Protein AF-A0A6G3XE60-F1 (afdb_monomer)

Sequence (186 aa):
MTSEISGTGRAFGRVGIWSGALHASRVDDAGGKAIAEALAELEELGYGTVWIGGSPTPEDAAAVVAATRSITVATGILSIWNHTAEEAAAAISAIDPGARRRFVLGLGVSHGPMVPQYAKPYSAMVSYLDALDAAEPSVGAGHRVLAALGPKMLKLAAGRSLGAHPYLVTTEHTAEARAALGPDAL

Foldseek 3Di:
DDDDAPQPDVQQDDAEAEDCLLACVVDDPVSLVVSLVVLVVCVVVPHQEYENADAHDLVSQLSSLVSHDRHAYEYNAHACQPDALQRNLVSLVPRDPVSSVRAAHEYAHPDPVVHPPDDPRLVSVVVRLVVQCVHVVHCFQARYEYQDQDLSRLLVRLVRHLGHDDDPDDPVSVVVSDVSSDDRHD

Secondary structure (DSSP, 8-state):
----SS-HHHHS-S-EEEETT--GGGS-HHHHHHHHHHHHHHHHTT-SEEEEESS--HHHHHHHHHT-SSSEEEEE-EETTTS-HHHHHHHHHHS-HHHHTTEEEEEE---GGG-TT---HHHHHHHHHHHHHHSSS---GGGEEE---SHHHHHHHHHHSS-B---S--HHHHHHHHHHHTTT--

Radius of gyration: 15.85 Å; Cα contacts (8 Å, |Δi|>4): 303; chains: 1; bounding box: 35×41×36 Å

Organism: NCBI:txid2706086

Solvent-accessible surface area (backbone atoms only — not comparable to full-atom values): 10235 Å² total; per-residue (Å²): 144,84,89,79,87,92,48,68,74,66,54,42,37,95,49,61,49,76,37,68,76,54,45,54,84,78,46,55,73,69,50,39,49,52,45,36,52,52,46,45,50,44,47,75,73,62,41,15,22,43,27,30,26,74,53,41,53,58,65,24,52,49,52,53,49,71,48,49,89,76,51,19,37,29,38,41,34,25,36,64,86,81,45,55,39,63,58,44,30,52,46,56,63,68,40,55,76,78,62,40,75,36,42,32,49,21,34,30,76,76,56,63,96,79,36,96,82,66,61,62,59,69,60,50,50,52,54,39,52,51,45,26,59,69,36,89,68,49,63,50,42,87,32,26,28,26,55,36,84,51,71,71,44,30,49,46,17,42,76,57,24,42,7,48,51,84,71,99,70,54,73,66,54,51,53,54,50,47,63,65,32,44,91,84,31,79

Nearest PDB structures (foldseek):
  1f07-assembly1_A  TM=7.576E-01  e=5.055E-06  Methanothermobacter thermautotrophicus
  1z69-assembly1_C  TM=7.021E-01  e=4.595E-05  Methanosarcina barkeri
  8qpm-assembly2_D  TM=7.373E-01  e=2.087E-04  Methanocaldococcus jannaschii
  2b81-assembly2_C  TM=7.152E-01  e=7.599E-03  Bacillus cereus
  4us5-assembly2_D  TM=6.884E-01  e=5.205E-03  Streptomyces bottropensis

InterPro domains:
  IPR036661 Luciferase-like domain superfamily [G3DSA:3.20.20.30] (21-145)
  IPR036661 Luciferase-like domain superfamily [SSF51679] (32-181)
  IPR050766 Bacterial Luciferase Oxidoreductase [PTHR30137] (13-168)

Structure (mmCIF, N/CA/C/O backbone):
data_AF-A0A6G3XE60-F1
#
_entry.id   AF-A0A6G3XE60-F1
#
loop_
_atom_site.group_PDB
_atom_site.id
_atom_site.type_symbol
_atom_site.label_atom_id
_atom_site.label_alt_id
_atom_site.label_comp_id
_atom_site.label_asym_id
_atom_site.label_entity_id
_atom_site.label_seq_id
_atom_site.pdbx_PDB_ins_code
_atom_site.Cartn_x
_atom_site.Cartn_y
_atom_site.Cartn_z
_atom_site.occupancy
_atom_site.B_iso_or_equiv
_atom_site.auth_seq_id
_atom_site.auth_comp_id
_atom_site.auth_asym_id
_atom_site.auth_atom_id
_atom_site.pdbx_PDB_model_num
ATOM 1 N N . MET A 1 1 ? -14.212 -22.420 12.864 1.00 34.53 1 MET A N 1
ATOM 2 C CA . MET A 1 1 ? -13.340 -21.272 13.188 1.00 34.53 1 MET A CA 1
ATOM 3 C C . MET A 1 1 ? -12.808 -20.728 11.873 1.00 34.53 1 MET A C 1
ATOM 5 O O . MET A 1 1 ? -11.677 -20.987 11.503 1.00 34.53 1 MET A O 1
ATOM 9 N N . THR A 1 2 ? -13.697 -20.077 11.129 1.00 34.03 2 THR A N 1
ATOM 10 C CA . THR A 1 2 ? -13.480 -19.546 9.777 1.00 34.03 2 THR A CA 1
ATOM 11 C C . THR A 1 2 ? -14.517 -18.444 9.602 1.00 34.03 2 THR A C 1
ATOM 13 O O . THR A 1 2 ? -15.664 -18.701 9.252 1.00 34.03 2 THR A O 1
ATOM 16 N N . SER A 1 3 ? -14.149 -17.230 9.994 1.00 35.91 3 SER A N 1
ATOM 17 C CA . SER A 1 3 ? -14.940 -16.023 9.753 1.00 35.91 3 SER A CA 1
ATOM 18 C C . SER A 1 3 ? -14.007 -14.818 9.792 1.00 35.91 3 SER 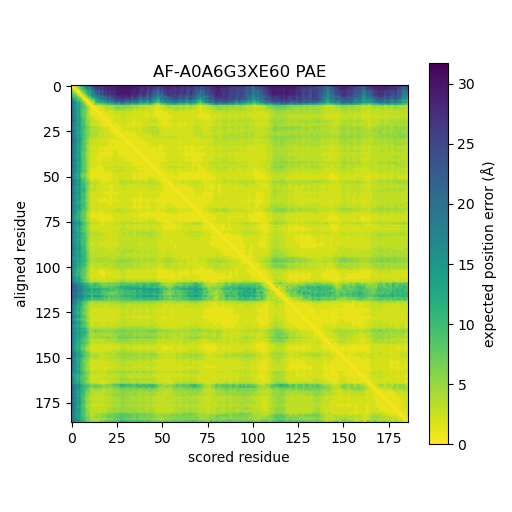A C 1
ATOM 20 O O . SER A 1 3 ? -14.099 -13.969 10.670 1.00 35.91 3 SER A O 1
ATOM 22 N N . GLU A 1 4 ? -13.080 -14.755 8.849 1.00 42.19 4 GLU A N 1
ATOM 23 C CA . GLU A 1 4 ? -12.384 -13.521 8.500 1.00 42.19 4 GLU A CA 1
ATOM 24 C C . GLU A 1 4 ? -12.473 -13.420 6.977 1.00 42.19 4 GLU A C 1
ATOM 26 O O . GLU A 1 4 ? -12.362 -14.433 6.297 1.00 42.19 4 GLU A O 1
ATOM 31 N N . ILE A 1 5 ? -12.690 -12.216 6.444 1.00 42.12 5 ILE A N 1
ATOM 32 C CA . ILE A 1 5 ? -12.870 -11.923 5.008 1.00 42.12 5 ILE A CA 1
ATOM 33 C C . ILE A 1 5 ? -14.313 -12.120 4.481 1.00 42.12 5 ILE A C 1
ATOM 35 O O . ILE A 1 5 ? -14.562 -12.795 3.493 1.00 42.12 5 ILE A O 1
ATOM 39 N N . SER A 1 6 ? -15.294 -11.452 5.097 1.00 31.30 6 SER A N 1
ATOM 40 C CA . SER A 1 6 ? -16.549 -11.077 4.405 1.00 31.30 6 SER A CA 1
ATOM 41 C C . SER A 1 6 ? -16.809 -9.560 4.463 1.00 31.30 6 SER A C 1
ATOM 43 O O . SER A 1 6 ? -17.939 -9.108 4.305 1.00 31.30 6 SER A O 1
ATOM 45 N N . GLY A 1 7 ? -15.777 -8.748 4.728 1.00 38.72 7 GLY A N 1
ATOM 46 C CA . GLY A 1 7 ? -15.950 -7.328 5.069 1.00 38.72 7 GLY A CA 1
ATOM 47 C C . GLY A 1 7 ? -14.904 -6.368 4.508 1.00 38.72 7 GLY A C 1
ATOM 48 O O . GLY A 1 7 ? -14.789 -5.259 5.022 1.00 38.72 7 GLY A O 1
ATOM 49 N N . THR A 1 8 ? -14.142 -6.752 3.483 1.00 49.34 8 THR A N 1
ATOM 50 C CA . THR A 1 8 ? -13.018 -5.948 2.965 1.00 49.34 8 THR A CA 1
ATOM 51 C C . THR A 1 8 ? -13.459 -4.558 2.494 1.00 49.34 8 THR A C 1
ATOM 53 O O . THR A 1 8 ? -12.862 -3.571 2.910 1.00 49.34 8 THR A O 1
ATOM 56 N N . GLY A 1 9 ? -14.585 -4.429 1.782 1.00 49.97 9 GLY A N 1
ATOM 57 C CA . GLY A 1 9 ? -15.140 -3.114 1.409 1.00 49.97 9 GLY A CA 1
ATOM 58 C C . GLY A 1 9 ? -15.573 -2.232 2.594 1.00 49.97 9 GLY A C 1
ATOM 59 O O . GLY A 1 9 ? -15.640 -1.013 2.467 1.00 49.97 9 GLY A O 1
ATOM 60 N N . ARG A 1 10 ? -15.839 -2.820 3.770 1.00 56.38 10 ARG A N 1
ATOM 61 C CA . ARG A 1 10 ? -16.228 -2.082 4.984 1.00 56.38 10 ARG A CA 1
ATOM 62 C C . ARG A 1 10 ? -15.015 -1.583 5.774 1.00 56.38 10 ARG A C 1
ATOM 64 O O . ARG A 1 10 ? -15.137 -0.574 6.457 1.00 56.38 10 ARG A O 1
ATOM 71 N N . ALA A 1 11 ? -13.870 -2.259 5.657 1.00 79.44 11 ALA A N 1
ATOM 72 C CA . ALA A 1 11 ? -12.633 -1.893 6.348 1.00 79.44 11 ALA A CA 1
ATOM 73 C C . ALA A 1 11 ? -11.963 -0.648 5.743 1.00 79.44 11 ALA A C 1
ATOM 75 O O . ALA A 1 11 ? -11.500 0.213 6.484 1.00 79.44 11 ALA A O 1
ATOM 76 N N . PHE A 1 12 ? -11.968 -0.502 4.413 1.00 90.12 12 PHE A N 1
ATOM 77 C CA . PHE A 1 12 ? -11.380 0.673 3.750 1.00 90.12 12 PHE A CA 1
ATOM 78 C C . PHE A 1 12 ? -12.272 1.927 3.804 1.00 90.12 12 PHE A C 1
ATOM 80 O O . PHE A 1 12 ? -11.814 3.044 3.551 1.00 90.12 12 PHE A O 1
ATOM 87 N N . GLY A 1 13 ? -13.555 1.750 4.130 1.00 91.50 13 GLY A N 1
ATOM 88 C CA . GLY A 1 13 ? -14.577 2.788 4.043 1.00 91.50 13 GLY A CA 1
ATOM 89 C C . GLY A 1 13 ? -14.833 3.274 2.612 1.00 91.50 13 GLY A C 1
ATOM 90 O O . GLY A 1 13 ? -14.311 2.746 1.634 1.00 91.50 13 GLY A O 1
ATOM 91 N N . ARG A 1 14 ? -15.704 4.282 2.485 1.00 91.56 14 ARG A N 1
ATOM 92 C CA . ARG A 1 14 ? -16.135 4.814 1.178 1.00 91.56 14 ARG A CA 1
ATOM 93 C C . ARG A 1 14 ? -15.141 5.808 0.580 1.00 91.56 14 ARG A C 1
ATOM 95 O O . ARG A 1 14 ? -15.042 5.910 -0.638 1.00 91.56 14 ARG A O 1
ATOM 102 N N . VAL A 1 15 ? -14.467 6.572 1.436 1.00 93.88 15 VAL A N 1
ATOM 103 C CA . VAL A 1 15 ? -13.513 7.615 1.051 1.00 93.88 15 VAL A CA 1
ATOM 104 C C . VAL A 1 15 ? -12.260 7.446 1.897 1.00 93.88 15 VAL A C 1
ATOM 106 O O . VAL A 1 15 ? -12.349 7.300 3.119 1.00 93.88 15 VAL A O 1
ATOM 109 N N . GLY A 1 16 ? -11.106 7.474 1.237 1.00 94.88 16 GLY A N 1
ATOM 110 C CA . GLY A 1 16 ? -9.800 7.505 1.879 1.00 94.88 16 GLY A CA 1
ATOM 111 C C . GLY A 1 16 ? -8.983 8.705 1.415 1.00 94.88 16 GLY A C 1
ATOM 112 O O . GLY A 1 16 ? -9.250 9.274 0.356 1.00 94.88 16 GLY A O 1
ATOM 113 N N . ILE A 1 17 ? -7.985 9.072 2.212 1.00 97.06 17 ILE A N 1
ATOM 114 C CA . ILE A 1 17 ? -7.071 10.179 1.935 1.00 97.06 17 ILE A CA 1
ATOM 115 C C . ILE A 1 17 ? -5.729 9.620 1.496 1.00 97.06 17 ILE A C 1
ATOM 117 O O . ILE A 1 17 ? -5.124 8.827 2.208 1.00 97.06 17 ILE A O 1
ATOM 121 N N . TRP A 1 18 ? -5.251 10.049 0.334 1.00 96.25 18 TRP A N 1
ATOM 122 C CA . TRP A 1 18 ? -3.890 9.782 -0.118 1.00 96.25 18 TRP A CA 1
ATOM 123 C C . TRP A 1 18 ? -3.044 11.030 0.089 1.00 96.25 18 TRP A C 1
ATOM 125 O O . TRP A 1 18 ? -3.441 12.115 -0.336 1.00 96.25 18 TRP A O 1
ATOM 135 N N . SER A 1 19 ? -1.891 10.897 0.742 1.00 96.31 19 SER A N 1
ATOM 136 C CA . SER A 1 19 ? -1.013 12.042 0.982 1.00 96.31 19 SER A CA 1
ATOM 137 C C . SER A 1 19 ? 0.451 11.641 1.087 1.00 96.31 19 SER A C 1
ATOM 139 O O . SER A 1 19 ? 0.814 10.761 1.866 1.00 96.31 19 SER A O 1
ATOM 141 N N . GLY A 1 20 ? 1.301 12.354 0.344 1.00 95.12 20 GLY A N 1
ATOM 142 C CA . GLY A 1 20 ? 2.758 12.275 0.465 1.00 95.12 20 GLY A CA 1
ATOM 143 C C . GLY A 1 20 ? 3.346 13.092 1.617 1.00 95.12 20 GLY A C 1
ATOM 144 O O . GLY A 1 20 ? 4.563 13.183 1.727 1.00 95.12 20 GLY A O 1
ATOM 145 N N . ALA A 1 21 ? 2.512 13.701 2.465 1.00 95.69 21 ALA A N 1
ATOM 146 C CA . ALA A 1 21 ? 2.959 14.403 3.671 1.00 95.69 21 ALA A CA 1
ATOM 147 C C . ALA A 1 21 ? 3.041 13.487 4.907 1.00 95.69 21 ALA A C 1
ATOM 149 O O . ALA A 1 21 ? 3.560 13.897 5.936 1.00 95.69 21 ALA A O 1
ATOM 150 N N . LEU A 1 22 ? 2.557 12.243 4.818 1.00 96.56 22 LEU A N 1
ATOM 151 C CA . LEU A 1 22 ? 2.453 11.309 5.949 1.00 96.56 22 LEU A CA 1
ATOM 152 C C . LEU A 1 22 ? 3.761 10.540 6.246 1.00 96.56 22 LEU A C 1
ATOM 154 O O . LEU A 1 22 ? 3.722 9.444 6.796 1.00 96.56 22 LEU A O 1
ATOM 158 N N . HIS A 1 23 ? 4.918 11.092 5.871 1.00 96.81 23 HIS A N 1
ATOM 159 C CA . HIS A 1 23 ? 6.227 10.476 6.108 1.00 96.81 23 HIS A CA 1
ATOM 160 C C . HIS A 1 23 ? 6.873 11.019 7.381 1.00 96.81 23 HIS A C 1
ATOM 162 O O . HIS A 1 23 ? 7.547 12.052 7.348 1.00 96.81 23 HIS A O 1
ATOM 168 N N . ALA A 1 24 ? 6.713 10.299 8.490 1.00 91.88 24 ALA A N 1
ATOM 169 C CA . ALA A 1 24 ? 7.339 10.652 9.763 1.00 91.88 24 ALA A CA 1
ATOM 170 C C . ALA A 1 24 ? 8.879 10.689 9.672 1.00 91.88 24 ALA A C 1
ATOM 172 O O . ALA A 1 24 ? 9.514 11.501 10.335 1.00 91.88 24 ALA A O 1
ATOM 173 N N . SER A 1 25 ? 9.483 9.875 8.800 1.00 93.44 25 SER A N 1
ATOM 174 C CA . SER A 1 25 ? 10.936 9.841 8.570 1.00 93.44 25 SER A CA 1
ATOM 175 C C . SER A 1 25 ? 11.513 11.086 7.883 1.00 93.44 25 SER A C 1
ATOM 177 O O . SER A 1 25 ? 12.733 11.243 7.824 1.00 93.44 25 SER A O 1
ATOM 179 N N . ARG A 1 26 ? 10.666 11.962 7.326 1.00 95.56 26 ARG A N 1
ATOM 180 C CA . ARG A 1 26 ? 11.083 13.116 6.504 1.00 95.56 26 ARG A CA 1
ATOM 181 C C . ARG A 1 26 ? 10.878 14.463 7.195 1.00 95.56 26 ARG A C 1
ATOM 183 O O . ARG A 1 26 ? 11.072 15.500 6.562 1.00 95.56 26 ARG A O 1
ATOM 190 N N . VAL A 1 27 ? 10.462 14.456 8.456 1.00 96.31 27 VAL A N 1
ATOM 191 C CA . VAL A 1 27 ? 10.122 15.656 9.224 1.00 96.31 27 VAL A CA 1
ATOM 192 C C . VAL A 1 27 ? 10.826 15.656 10.578 1.00 96.31 27 VAL A C 1
ATOM 194 O O . VAL A 1 27 ? 11.313 14.626 11.037 1.00 96.31 27 VAL A O 1
ATOM 197 N N . ASP A 1 28 ? 10.900 16.826 11.203 1.00 96.81 28 ASP A N 1
ATOM 198 C CA . ASP A 1 28 ? 11.352 16.970 12.586 1.00 96.81 28 ASP A CA 1
ATOM 199 C C . ASP A 1 28 ? 10.223 16.655 13.587 1.00 96.81 28 ASP A C 1
ATOM 201 O O . ASP A 1 28 ? 9.102 16.304 13.209 1.00 96.81 28 ASP A O 1
ATOM 205 N N . ASP A 1 29 ? 10.496 16.809 14.884 1.00 95.25 29 ASP A N 1
ATOM 206 C CA . ASP A 1 29 ? 9.521 16.546 15.950 1.00 95.25 29 ASP A CA 1
ATOM 207 C C . ASP A 1 29 ? 8.239 17.384 15.820 1.00 95.25 29 ASP A C 1
ATOM 209 O O . ASP A 1 29 ? 7.152 16.925 16.182 1.00 95.25 29 ASP A O 1
ATOM 213 N N . ALA A 1 30 ? 8.346 18.623 15.331 1.00 97.25 30 ALA A N 1
ATOM 214 C CA . ALA A 1 30 ? 7.192 19.493 15.138 1.00 97.25 30 ALA A CA 1
ATOM 215 C C . ALA A 1 30 ? 6.325 18.991 13.978 1.00 97.25 30 ALA A C 1
ATOM 217 O O . ALA A 1 30 ? 5.105 18.888 14.120 1.00 97.25 30 ALA A O 1
ATOM 218 N N . GLY A 1 31 ? 6.949 18.602 12.864 1.00 97.19 31 GLY A N 1
ATOM 219 C CA . GLY A 1 31 ? 6.251 17.975 11.748 1.00 97.19 31 GLY A CA 1
ATOM 220 C C . GLY A 1 31 ? 5.648 16.618 12.117 1.00 97.19 31 GLY A C 1
ATOM 221 O O . GLY A 1 31 ? 4.520 16.330 11.726 1.00 97.19 31 GLY A O 1
ATOM 222 N N . GLY A 1 32 ? 6.333 15.817 12.937 1.00 96.44 32 GLY A N 1
ATOM 223 C CA . GLY A 1 32 ? 5.803 14.554 13.454 1.00 96.44 32 GLY A CA 1
ATOM 224 C C . GLY A 1 32 ? 4.523 14.748 14.275 1.00 96.44 32 GLY A C 1
ATOM 225 O O . GLY A 1 32 ? 3.546 14.022 14.080 1.00 96.44 32 GLY A O 1
ATOM 226 N N . LYS A 1 33 ? 4.484 15.776 15.134 1.00 96.56 33 LYS A N 1
ATOM 227 C CA . LYS A 1 33 ? 3.268 16.157 15.876 1.00 96.56 33 LYS A CA 1
ATOM 228 C C . LYS A 1 33 ? 2.150 16.617 14.947 1.00 96.56 33 LYS A C 1
ATOM 230 O O . LYS A 1 33 ? 1.027 16.152 15.101 1.00 96.56 33 LYS A O 1
ATOM 235 N N . ALA A 1 34 ? 2.462 17.449 13.954 1.00 97.81 34 ALA A N 1
ATOM 236 C CA . ALA A 1 34 ? 1.477 17.909 12.977 1.00 97.81 34 ALA A CA 1
ATOM 237 C C . ALA A 1 34 ? 0.871 16.747 12.168 1.00 97.81 34 ALA A C 1
ATOM 239 O O . ALA A 1 34 ? -0.332 16.731 11.915 1.00 97.81 34 ALA A O 1
ATOM 240 N N . ILE A 1 35 ? 1.675 15.740 11.803 1.00 98.12 35 ILE A N 1
ATOM 241 C CA . ILE A 1 35 ? 1.178 14.516 11.158 1.00 98.12 35 ILE A CA 1
ATOM 242 C C . ILE A 1 35 ? 0.231 13.760 12.097 1.00 98.12 35 ILE A C 1
ATOM 244 O O . ILE A 1 35 ? -0.840 13.342 11.662 1.00 98.12 35 ILE A O 1
ATOM 248 N N . ALA A 1 36 ? 0.593 13.588 13.371 1.00 97.44 36 ALA A N 1
ATOM 249 C CA . ALA A 1 36 ? -0.251 12.891 14.341 1.00 97.44 36 ALA A CA 1
ATOM 250 C C . ALA A 1 36 ? -1.588 13.616 14.589 1.00 97.44 36 ALA A C 1
ATOM 252 O O . ALA A 1 36 ? -2.634 12.970 14.626 1.00 97.44 36 ALA A O 1
ATOM 253 N N . GLU A 1 37 ? -1.566 14.946 14.705 1.00 97.88 37 GLU A N 1
ATOM 254 C CA . GLU A 1 37 ? -2.769 15.781 14.826 1.00 97.88 37 GLU A CA 1
ATOM 255 C C . GLU A 1 37 ? -3.666 15.649 13.589 1.00 97.88 37 GLU A C 1
ATOM 257 O O . GLU A 1 37 ? -4.856 15.368 13.722 1.00 97.88 37 GLU A O 1
ATOM 262 N N . ALA A 1 38 ? -3.089 15.749 12.386 1.00 98.25 38 ALA A N 1
ATOM 263 C CA . ALA A 1 38 ? -3.832 15.576 11.141 1.00 98.25 38 ALA A CA 1
ATOM 264 C C . ALA A 1 38 ? -4.444 14.172 11.026 1.00 98.25 38 ALA A C 1
ATOM 266 O O . ALA A 1 38 ? -5.589 14.027 10.610 1.00 98.25 38 ALA A O 1
ATOM 267 N N . LEU A 1 39 ? -3.714 13.122 11.411 1.00 98.31 39 LEU A N 1
ATOM 268 C CA . LEU A 1 39 ? -4.238 11.755 11.411 1.00 98.31 39 LEU A CA 1
ATOM 269 C C . LEU A 1 39 ? -5.425 11.606 12.367 1.00 98.31 39 LEU A C 1
ATOM 271 O O . LEU A 1 39 ? -6.434 11.026 11.972 1.00 98.31 39 LEU A O 1
ATOM 275 N N . ALA A 1 40 ? -5.333 12.157 13.580 1.00 97.38 40 ALA A N 1
ATOM 276 C CA . ALA A 1 40 ? -6.435 12.142 14.538 1.00 97.38 40 ALA A CA 1
ATOM 277 C C . ALA A 1 40 ? -7.674 12.875 13.996 1.00 97.38 40 ALA A C 1
ATOM 279 O O . ALA A 1 40 ? -8.781 12.344 14.089 1.00 97.38 40 ALA A O 1
ATOM 280 N N . GLU A 1 41 ? -7.487 14.036 13.363 1.00 97.88 41 GLU A N 1
ATOM 281 C CA . GLU A 1 41 ? -8.572 14.788 12.724 1.00 97.88 41 GLU A CA 1
ATOM 282 C C . GLU A 1 41 ? -9.217 13.991 11.577 1.00 97.88 41 GLU A C 1
ATOM 284 O O . GLU A 1 41 ? -10.441 13.918 11.475 1.00 97.88 41 GLU A O 1
ATOM 289 N N . LEU A 1 42 ? -8.419 13.321 10.738 1.00 97.56 42 LEU A N 1
ATOM 290 C CA . LEU A 1 42 ? -8.942 12.472 9.663 1.00 97.56 42 LEU A CA 1
ATOM 291 C C . LEU A 1 42 ? -9.794 11.306 10.196 1.00 97.56 42 LEU A C 1
ATOM 293 O O . LEU A 1 42 ? -10.790 10.941 9.564 1.00 97.56 42 LEU A O 1
ATOM 297 N N . GLU A 1 43 ? -9.444 10.737 11.354 1.00 94.75 43 GLU A N 1
ATOM 298 C CA . GLU A 1 43 ? -10.279 9.729 12.020 1.00 94.75 43 GLU A CA 1
ATOM 299 C C . GLU A 1 43 ? -11.594 10.319 12.538 1.00 94.75 43 GLU A C 1
ATOM 301 O O . GLU A 1 43 ? -12.653 9.721 12.346 1.00 94.75 43 GLU A O 1
ATOM 306 N N . GLU A 1 44 ? -11.546 11.494 13.169 1.00 96.50 44 GLU A N 1
ATOM 307 C CA . GLU A 1 44 ? -12.728 12.187 13.700 1.00 96.50 44 GLU A CA 1
ATOM 308 C C . GLU A 1 44 ? -13.705 12.606 12.595 1.00 96.50 44 GLU A C 1
ATOM 310 O O . GLU A 1 44 ? -14.922 12.526 12.771 1.00 96.50 44 GLU A O 1
ATOM 315 N N . LEU A 1 45 ? -13.180 12.968 11.423 1.00 96.94 45 LEU A N 1
ATOM 316 C CA . LEU A 1 45 ? -13.962 13.245 10.218 1.00 96.94 45 LEU A CA 1
ATOM 317 C C . LEU A 1 45 ? -14.560 11.979 9.576 1.00 96.94 45 LEU A C 1
ATOM 319 O O . LEU A 1 45 ? -15.386 12.082 8.666 1.00 96.94 45 LEU A O 1
ATOM 323 N N . GLY A 1 46 ? -14.177 10.788 10.041 1.00 95.00 46 GLY A N 1
ATOM 324 C CA . GLY A 1 46 ? -14.746 9.516 9.602 1.00 95.00 46 GLY A CA 1
ATOM 325 C C . GLY A 1 46 ? -14.209 9.007 8.264 1.00 95.00 46 GLY A C 1
ATOM 326 O O . GLY A 1 46 ? -14.892 8.223 7.594 1.00 95.00 46 GLY A O 1
ATOM 327 N N . TYR A 1 47 ? -13.008 9.427 7.850 1.00 96.94 47 TYR A N 1
ATOM 328 C CA . TYR A 1 47 ? -12.348 8.819 6.694 1.00 96.94 47 TYR A CA 1
ATOM 329 C C . TYR A 1 47 ? -12.020 7.350 6.975 1.00 96.94 47 TYR A C 1
ATOM 331 O O . TYR A 1 47 ? -11.634 6.975 8.079 1.00 96.94 47 TYR A O 1
ATOM 339 N N . GLY A 1 48 ? -12.192 6.497 5.965 1.00 95.56 48 GLY A N 1
ATOM 340 C CA . GLY A 1 48 ? -12.055 5.050 6.142 1.00 95.56 48 GLY A CA 1
ATOM 341 C C . GLY A 1 48 ? -10.624 4.537 6.023 1.00 95.56 48 GLY A C 1
ATOM 342 O O . GLY A 1 48 ? -10.275 3.534 6.643 1.00 95.56 48 GLY A O 1
ATOM 343 N N . THR A 1 49 ? -9.792 5.221 5.233 1.00 97.25 49 THR A N 1
ATOM 344 C CA . THR A 1 49 ? -8.400 4.828 4.985 1.00 97.25 49 THR A CA 1
ATOM 345 C C . THR A 1 49 ? -7.496 6.042 4.832 1.00 97.25 49 THR A C 1
ATOM 347 O O . THR A 1 49 ? -7.873 7.005 4.164 1.00 97.25 49 THR A O 1
ATOM 350 N N . VAL A 1 50 ? -6.273 5.958 5.347 1.00 97.75 50 VAL A N 1
ATOM 351 C CA . VAL A 1 50 ? -5.157 6.823 4.946 1.00 97.75 50 VAL A CA 1
ATOM 352 C C . VAL A 1 50 ? -4.132 6.029 4.136 1.00 97.75 50 VAL A C 1
ATOM 354 O O . VAL A 1 50 ? -3.709 4.945 4.533 1.00 97.75 50 VAL A O 1
ATOM 357 N N . TRP A 1 51 ? -3.734 6.578 2.991 1.00 97.75 51 TRP A N 1
ATOM 358 C CA . TRP A 1 51 ? -2.705 6.039 2.112 1.00 97.75 51 TRP A CA 1
ATOM 359 C C . TRP A 1 51 ? -1.450 6.904 2.212 1.00 97.75 51 TRP A C 1
ATOM 361 O O . TRP A 1 51 ? -1.463 8.078 1.827 1.00 97.75 51 TRP A O 1
ATOM 371 N N . ILE A 1 52 ? -0.364 6.317 2.709 1.00 97.88 52 ILE A N 1
ATOM 372 C CA . ILE A 1 52 ? 0.933 6.985 2.846 1.00 97.88 52 ILE A CA 1
ATOM 373 C C . ILE A 1 52 ? 1.584 7.031 1.462 1.00 97.88 52 ILE A C 1
ATOM 375 O O . ILE A 1 52 ? 2.135 6.042 0.975 1.00 97.88 52 ILE A O 1
ATOM 379 N N . GLY A 1 53 ? 1.424 8.164 0.793 1.00 96.06 53 GLY A N 1
ATOM 380 C CA . GLY A 1 53 ? 1.757 8.355 -0.609 1.00 96.06 53 GLY A CA 1
ATOM 381 C C . GLY A 1 53 ? 3.251 8.521 -0.863 1.00 96.06 53 GLY A C 1
ATOM 382 O O . GLY A 1 53 ? 3.902 9.240 -0.132 1.00 96.06 53 GLY A O 1
ATOM 383 N N . GLY A 1 54 ? 3.804 7.970 -1.944 1.00 93.44 54 GLY A N 1
ATOM 384 C CA . GLY A 1 54 ? 5.160 8.343 -2.386 1.00 93.44 54 GLY A CA 1
ATOM 385 C C . GLY A 1 54 ? 6.299 7.524 -1.768 1.00 93.44 54 GLY A C 1
ATOM 386 O O . GLY A 1 54 ? 7.290 8.075 -1.282 1.00 93.44 54 GLY A O 1
ATOM 387 N N . SER A 1 55 ? 6.188 6.195 -1.874 1.00 94.50 55 SER A N 1
ATOM 388 C CA . SER A 1 55 ? 7.207 5.221 -1.439 1.00 94.50 55 SER A CA 1
ATOM 389 C C . SER A 1 55 ? 7.575 5.340 0.044 1.00 94.50 55 SER A C 1
ATOM 391 O O . SER A 1 55 ? 8.723 5.662 0.357 1.00 94.50 55 SER A O 1
ATOM 393 N N . PRO A 1 56 ? 6.613 5.126 0.961 1.00 96.81 56 PRO A N 1
ATOM 394 C CA . PRO A 1 56 ? 6.895 5.079 2.394 1.00 96.81 56 PRO A CA 1
ATOM 395 C C . PRO A 1 56 ? 7.785 3.900 2.757 1.00 96.81 56 PRO A C 1
ATOM 397 O O . PRO A 1 56 ? 7.740 2.852 2.103 1.00 96.81 56 PRO A O 1
ATOM 400 N N . THR A 1 57 ? 8.559 4.086 3.822 1.00 95.94 57 THR A N 1
ATOM 401 C CA . THR A 1 57 ? 9.311 3.000 4.447 1.00 95.94 57 THR A CA 1
ATOM 402 C C . THR A 1 57 ? 8.404 2.196 5.391 1.00 95.94 57 THR A C 1
ATOM 404 O O . THR A 1 57 ? 7.312 2.657 5.752 1.00 95.94 57 THR A O 1
ATOM 407 N N . PRO A 1 58 ? 8.817 0.994 5.823 1.00 94.62 58 PRO A N 1
ATOM 408 C CA . PRO A 1 58 ? 8.108 0.269 6.871 1.00 94.62 58 PRO A CA 1
ATOM 409 C C . PRO A 1 58 ? 7.994 1.056 8.190 1.00 94.62 58 PRO A C 1
ATOM 411 O O . PRO A 1 58 ? 6.989 0.938 8.891 1.00 94.62 58 PRO A O 1
ATOM 414 N N . GLU A 1 59 ? 8.971 1.906 8.509 1.00 93.56 59 GLU A N 1
ATOM 415 C CA . GLU A 1 59 ? 8.956 2.770 9.696 1.00 93.56 59 GLU A CA 1
ATOM 416 C C . GLU A 1 59 ? 7.918 3.892 9.577 1.00 93.56 59 GLU A C 1
ATOM 418 O O . GLU A 1 59 ? 7.195 4.143 10.541 1.00 93.56 59 GLU A O 1
ATOM 423 N N . ASP A 1 60 ? 7.781 4.521 8.399 1.00 96.50 60 ASP A N 1
ATOM 424 C CA . ASP A 1 60 ? 6.696 5.483 8.144 1.00 96.50 60 ASP A CA 1
ATOM 425 C C . ASP A 1 60 ? 5.327 4.824 8.381 1.00 96.50 60 ASP A C 1
ATOM 427 O O . ASP A 1 60 ? 4.457 5.388 9.046 1.00 96.50 60 ASP A O 1
ATOM 431 N N . ALA A 1 61 ? 5.147 3.599 7.876 1.00 96.00 61 ALA A N 1
ATOM 432 C CA . ALA A 1 61 ? 3.928 2.825 8.078 1.00 96.00 61 ALA A CA 1
ATOM 433 C C . ALA A 1 61 ? 3.659 2.538 9.561 1.00 96.00 61 ALA A C 1
ATOM 435 O O . ALA A 1 61 ? 2.553 2.791 10.042 1.00 96.00 61 ALA A O 1
ATOM 436 N N . ALA A 1 62 ? 4.663 2.055 10.297 1.00 94.31 62 ALA A N 1
ATOM 437 C CA . ALA A 1 62 ? 4.536 1.778 11.723 1.00 94.31 62 ALA A CA 1
ATOM 438 C C . ALA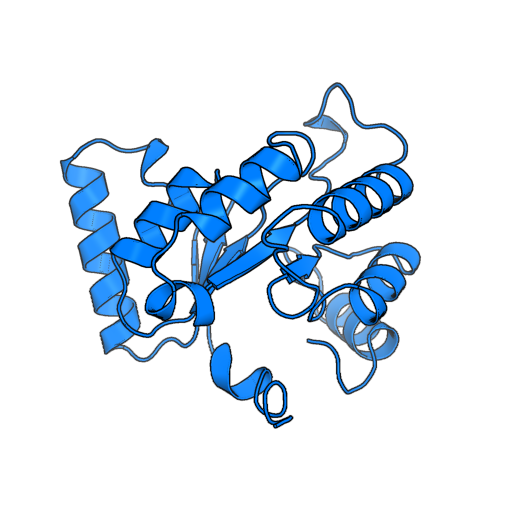 A 1 62 ? 4.190 3.044 12.528 1.00 94.31 62 ALA A C 1
ATOM 440 O O . ALA A 1 62 ? 3.322 2.992 13.402 1.00 94.31 62 ALA A O 1
ATOM 441 N N . ALA A 1 63 ? 4.802 4.186 12.200 1.00 95.06 63 ALA A N 1
ATOM 442 C CA . ALA A 1 63 ? 4.529 5.466 12.850 1.00 95.06 63 ALA A CA 1
ATOM 443 C C . ALA A 1 63 ? 3.080 5.934 12.632 1.00 95.06 63 ALA A C 1
ATOM 445 O O . ALA A 1 63 ? 2.399 6.303 13.589 1.00 95.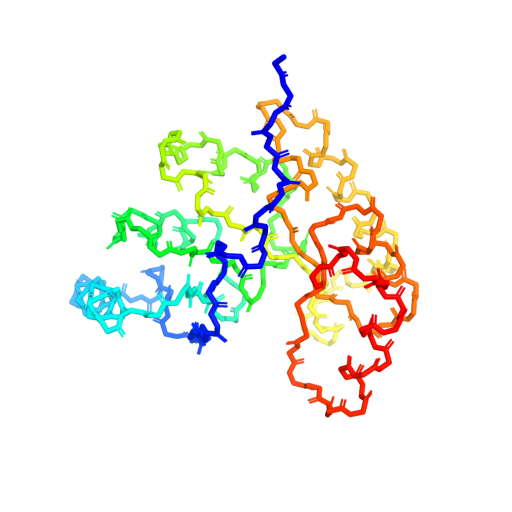06 63 ALA A O 1
ATOM 446 N N . VAL A 1 64 ? 2.571 5.861 11.397 1.00 97.19 64 VAL A N 1
ATOM 447 C CA . VAL A 1 64 ? 1.180 6.238 11.083 1.00 97.19 64 VAL A CA 1
ATOM 448 C C . VAL A 1 64 ? 0.180 5.283 11.740 1.00 97.19 64 VAL A C 1
ATOM 450 O O . VAL A 1 64 ? -0.855 5.720 12.249 1.00 97.19 64 VAL A O 1
ATOM 453 N N . VAL A 1 65 ? 0.484 3.981 11.791 1.00 96.19 65 VAL A N 1
ATOM 454 C CA . VAL A 1 65 ? -0.345 3.014 12.525 1.00 96.19 65 VAL A CA 1
ATOM 455 C C . VAL A 1 65 ? -0.369 3.348 14.017 1.00 96.19 65 VAL A C 1
ATOM 457 O O . VAL A 1 65 ? -1.448 3.385 14.598 1.00 96.19 65 VAL A O 1
ATOM 460 N N . ALA A 1 66 ? 0.772 3.649 14.637 1.00 94.31 66 ALA A N 1
ATOM 461 C CA . ALA A 1 66 ? 0.836 4.006 16.055 1.00 94.31 66 ALA A CA 1
ATOM 462 C C . ALA A 1 66 ? 0.106 5.321 16.389 1.00 94.31 66 ALA A C 1
ATOM 464 O O . ALA A 1 66 ? -0.454 5.455 17.475 1.00 94.31 66 ALA A O 1
ATOM 465 N N . ALA A 1 67 ? 0.083 6.275 15.455 1.00 95.69 67 ALA A N 1
ATOM 466 C CA . ALA A 1 67 ? -0.590 7.565 15.611 1.00 95.69 67 ALA A CA 1
ATOM 467 C C . ALA A 1 67 ? -2.116 7.510 15.400 1.00 95.69 67 ALA A C 1
ATOM 469 O O . ALA A 1 67 ? -2.799 8.511 15.605 1.00 95.69 67 ALA A O 1
ATOM 470 N N . THR A 1 68 ? -2.659 6.361 14.995 1.00 95.94 68 THR A N 1
ATOM 471 C CA . THR A 1 68 ? -4.085 6.179 14.697 1.00 95.94 68 THR A CA 1
ATOM 472 C C . THR A 1 68 ? -4.721 5.120 15.596 1.00 95.94 68 THR A C 1
ATOM 474 O O . THR A 1 68 ? -4.033 4.310 16.220 1.00 95.94 68 THR A O 1
ATOM 477 N N . ARG A 1 69 ? -6.053 5.098 15.685 1.00 94.31 69 ARG A N 1
ATOM 478 C CA . ARG A 1 69 ? -6.798 4.185 16.573 1.00 94.31 69 ARG A CA 1
ATOM 479 C C . ARG A 1 69 ? -7.635 3.158 15.819 1.00 94.31 69 ARG A C 1
ATOM 481 O O . ARG A 1 69 ? -7.688 1.999 16.224 1.00 94.31 69 ARG A O 1
ATOM 488 N N . SER A 1 70 ? -8.286 3.570 14.740 1.00 92.44 70 SER A N 1
ATOM 489 C CA . SER A 1 70 ? -9.368 2.827 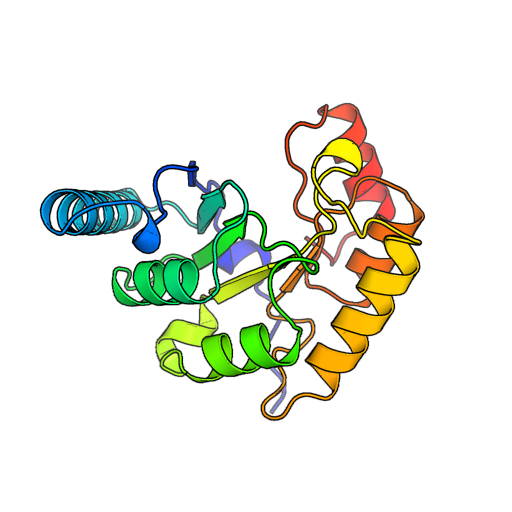14.086 1.00 92.44 70 SER A CA 1
ATOM 490 C C . SER A 1 70 ? -9.314 2.849 12.560 1.00 92.44 70 SER A C 1
ATOM 492 O O . SER A 1 70 ? -9.693 1.855 11.942 1.00 92.44 70 SER A O 1
ATOM 494 N N . ILE A 1 71 ? -8.812 3.928 11.955 1.00 96.06 71 ILE A N 1
ATOM 495 C CA . ILE A 1 71 ? -8.709 4.057 10.498 1.00 96.06 71 ILE A CA 1
ATOM 496 C C . ILE A 1 71 ? -7.775 3.000 9.900 1.00 96.06 71 ILE A C 1
ATOM 498 O O . ILE A 1 71 ? -6.754 2.629 10.500 1.00 96.06 71 ILE A O 1
ATOM 502 N N . THR A 1 72 ? -8.120 2.523 8.701 1.00 97.06 72 THR A N 1
ATOM 503 C CA . THR A 1 72 ? -7.233 1.654 7.926 1.00 97.06 72 THR A CA 1
ATOM 504 C C . THR A 1 72 ? -6.023 2.457 7.458 1.00 97.06 72 THR A C 1
ATOM 506 O O . THR A 1 72 ? -6.157 3.560 6.931 1.00 97.06 72 THR A O 1
ATOM 509 N N . VAL A 1 73 ? -4.828 1.909 7.636 1.00 97.56 73 VAL A N 1
ATOM 510 C CA . VAL A 1 73 ? -3.578 2.519 7.179 1.00 97.56 73 VAL A CA 1
ATOM 511 C C . VAL A 1 73 ? -3.008 1.662 6.065 1.00 97.56 73 VAL A C 1
ATOM 513 O O . VAL A 1 73 ? -2.822 0.458 6.244 1.00 97.56 73 VAL A O 1
ATOM 516 N N . ALA A 1 74 ? -2.711 2.279 4.926 1.00 97.44 74 ALA A N 1
ATOM 517 C CA . ALA A 1 74 ? -2.136 1.592 3.785 1.00 97.44 74 ALA A CA 1
ATOM 518 C C . ALA A 1 74 ? -0.909 2.318 3.229 1.00 97.44 74 ALA A C 1
ATOM 520 O O . ALA A 1 74 ? -0.866 3.547 3.167 1.00 97.44 74 ALA A O 1
ATOM 521 N N . THR A 1 75 ? 0.097 1.574 2.775 1.00 97.94 75 THR A N 1
ATOM 522 C CA . THR A 1 75 ? 1.204 2.173 2.016 1.00 97.94 75 THR A CA 1
ATOM 523 C C . THR A 1 75 ? 0.754 2.464 0.584 1.00 97.94 75 THR A C 1
ATOM 525 O O . THR A 1 75 ? 0.162 1.613 -0.072 1.00 97.94 75 THR A O 1
ATOM 528 N N . GLY A 1 76 ? 1.047 3.663 0.074 1.00 96.38 76 GLY A N 1
ATOM 529 C CA . GLY A 1 76 ? 0.670 4.144 -1.261 1.00 96.38 76 GLY A CA 1
ATOM 530 C C . GLY A 1 76 ? 1.867 4.581 -2.124 1.00 96.38 76 GLY A C 1
ATOM 531 O O . GLY A 1 76 ? 2.004 5.744 -2.475 1.00 96.38 76 GLY A O 1
ATOM 532 N N . ILE A 1 77 ? 2.818 3.740 -2.505 1.00 94.94 77 ILE A N 1
ATOM 533 C CA . ILE A 1 77 ? 2.990 2.325 -2.183 1.00 94.94 77 ILE A CA 1
ATOM 534 C C . ILE A 1 77 ? 4.470 2.060 -1.915 1.00 94.94 77 ILE A C 1
ATOM 536 O O . ILE A 1 77 ? 5.330 2.727 -2.491 1.00 94.94 77 ILE A O 1
ATOM 540 N N . LEU A 1 78 ? 4.761 1.091 -1.051 1.00 97.12 78 LEU A N 1
ATOM 541 C CA . LEU A 1 78 ? 6.123 0.672 -0.748 1.00 97.12 78 LEU A CA 1
ATOM 542 C C . LEU A 1 78 ? 6.748 0.029 -1.996 1.00 97.12 78 LEU A C 1
ATOM 544 O O . LEU A 1 78 ? 6.136 -0.805 -2.671 1.00 97.12 78 LEU A O 1
ATOM 548 N N . SER A 1 79 ? 7.973 0.441 -2.314 1.00 96.38 79 SER A N 1
ATOM 549 C CA . SER A 1 79 ? 8.732 -0.079 -3.451 1.00 96.38 79 SER A CA 1
ATOM 550 C C . SER A 1 79 ? 9.472 -1.356 -3.060 1.00 96.38 79 SER A C 1
ATOM 552 O O . SER A 1 79 ? 10.300 -1.324 -2.150 1.00 96.38 79 SER A O 1
ATOM 554 N N . ILE A 1 80 ? 9.258 -2.444 -3.807 1.00 97.00 80 ILE A N 1
ATOM 555 C CA . ILE A 1 80 ? 9.961 -3.727 -3.590 1.00 97.00 80 ILE A CA 1
ATOM 556 C C . ILE A 1 80 ? 11.478 -3.645 -3.833 1.00 97.00 80 ILE A C 1
ATOM 558 O O . ILE A 1 80 ? 12.209 -4.590 -3.564 1.00 97.00 80 ILE A O 1
ATOM 562 N N . TRP A 1 81 ? 11.952 -2.535 -4.402 1.00 95.44 81 TRP A N 1
ATOM 563 C CA . TRP A 1 81 ? 13.368 -2.296 -4.677 1.00 95.44 81 TRP A CA 1
ATOM 564 C C . TRP A 1 81 ? 14.096 -1.598 -3.530 1.00 95.44 81 TRP A C 1
ATOM 566 O O . TRP A 1 81 ? 15.324 -1.567 -3.542 1.00 95.44 81 TRP A O 1
ATOM 576 N N . ASN A 1 82 ? 13.346 -1.006 -2.595 1.00 94.12 82 ASN A N 1
ATOM 577 C CA . ASN A 1 82 ? 13.896 -0.195 -1.508 1.00 94.12 82 ASN A CA 1
ATOM 578 C C . ASN A 1 82 ? 13.994 -0.976 -0.196 1.00 94.12 82 ASN A C 1
ATOM 580 O O . ASN A 1 82 ? 14.835 -0.646 0.630 1.00 94.12 82 ASN A O 1
ATOM 584 N N . HIS A 1 83 ? 13.133 -1.979 -0.019 1.00 95.06 83 HIS A N 1
ATOM 585 C CA . HIS A 1 83 ? 13.068 -2.816 1.173 1.00 95.06 83 HIS A CA 1
ATOM 586 C C . HIS A 1 83 ? 12.868 -4.263 0.751 1.00 95.06 83 HIS A C 1
ATOM 588 O O . HIS A 1 83 ? 12.096 -4.524 -0.178 1.00 95.06 83 HIS A O 1
ATOM 594 N N . THR A 1 84 ? 13.528 -5.196 1.428 1.00 95.94 84 THR A N 1
ATOM 595 C CA . THR A 1 84 ? 13.332 -6.627 1.182 1.00 95.94 84 THR A CA 1
ATOM 596 C C . THR A 1 84 ? 11.964 -7.093 1.692 1.00 95.94 84 THR A C 1
ATOM 598 O O . THR A 1 84 ? 11.250 -6.367 2.392 1.00 95.94 84 THR A O 1
ATOM 601 N N . ALA A 1 85 ? 11.553 -8.302 1.306 1.00 97.44 85 ALA A N 1
ATOM 602 C CA . ALA A 1 85 ? 10.309 -8.890 1.799 1.00 97.44 85 ALA A CA 1
ATOM 603 C C . ALA A 1 85 ? 10.407 -9.184 3.302 1.00 97.44 85 ALA A C 1
ATOM 605 O O . ALA A 1 85 ? 9.453 -8.968 4.043 1.00 97.44 85 ALA A O 1
ATOM 606 N N . GLU A 1 86 ? 11.581 -9.609 3.759 1.00 96.19 86 GLU A N 1
ATOM 607 C CA . GLU A 1 86 ? 11.880 -9.926 5.150 1.00 96.19 86 GLU A CA 1
ATOM 608 C C . GLU A 1 86 ? 11.845 -8.673 6.031 1.00 96.19 86 GLU A C 1
ATOM 610 O O . GLU A 1 86 ? 11.255 -8.706 7.108 1.00 96.19 86 GLU A O 1
ATOM 615 N N . GLU A 1 87 ? 12.408 -7.554 5.563 1.00 96.00 87 GLU A N 1
ATOM 616 C CA . GLU A 1 87 ? 12.347 -6.261 6.259 1.00 96.00 87 GLU A CA 1
ATOM 617 C C . GLU A 1 87 ? 10.900 -5.780 6.411 1.00 96.00 87 GLU A C 1
ATOM 619 O O . GLU A 1 87 ? 10.469 -5.419 7.508 1.00 96.00 87 GLU A O 1
ATOM 624 N N . ALA A 1 88 ? 10.121 -5.832 5.325 1.00 96.31 88 ALA A N 1
ATOM 625 C CA . ALA A 1 88 ? 8.711 -5.461 5.360 1.00 96.31 88 ALA A CA 1
ATOM 626 C C . ALA A 1 88 ? 7.901 -6.382 6.289 1.00 96.31 88 ALA A C 1
ATOM 628 O O . ALA A 1 88 ? 7.121 -5.894 7.109 1.00 96.31 88 ALA A O 1
ATOM 629 N N . ALA A 1 89 ? 8.100 -7.702 6.208 1.00 96.12 89 ALA A N 1
ATOM 630 C CA . ALA A 1 89 ? 7.418 -8.666 7.068 1.00 96.12 89 ALA A CA 1
ATOM 631 C C . ALA A 1 89 ? 7.766 -8.454 8.547 1.00 96.12 89 ALA A C 1
ATOM 633 O O . ALA A 1 89 ? 6.863 -8.427 9.386 1.00 96.12 89 ALA A O 1
ATOM 634 N N . ALA A 1 90 ? 9.043 -8.240 8.874 1.00 95.31 90 ALA A N 1
ATOM 635 C CA . ALA A 1 90 ? 9.493 -7.980 10.238 1.00 95.31 90 ALA A CA 1
ATOM 636 C C . ALA A 1 90 ? 8.862 -6.703 10.812 1.00 95.31 90 ALA A C 1
ATOM 638 O O . ALA A 1 90 ? 8.317 -6.729 11.917 1.00 95.31 90 ALA A O 1
ATOM 639 N N . ALA A 1 91 ? 8.857 -5.608 10.049 1.00 93.50 91 ALA A N 1
ATOM 640 C CA . ALA A 1 91 ? 8.250 -4.351 10.477 1.00 93.50 91 ALA A CA 1
ATOM 641 C C . ALA A 1 91 ? 6.736 -4.482 10.714 1.00 93.50 91 ALA A C 1
ATOM 643 O O . ALA A 1 91 ? 6.224 -4.032 11.738 1.00 93.50 91 ALA A O 1
ATOM 644 N N . ILE A 1 92 ? 6.016 -5.164 9.820 1.00 91.88 92 ILE A N 1
ATOM 645 C CA . ILE A 1 92 ? 4.572 -5.417 9.971 1.00 91.88 92 ILE A CA 1
ATOM 646 C C . ILE A 1 92 ? 4.292 -6.302 11.186 1.00 91.88 92 ILE A C 1
ATOM 648 O O . ILE A 1 92 ? 3.331 -6.087 11.928 1.00 91.88 92 ILE A O 1
ATOM 652 N N . SER A 1 93 ? 5.146 -7.292 11.420 1.00 93.25 93 SER A N 1
ATOM 653 C CA . SER A 1 93 ? 5.048 -8.193 12.569 1.00 93.25 93 SER A CA 1
ATOM 654 C C . SER A 1 93 ? 5.338 -7.486 13.890 1.00 93.25 93 SER A C 1
ATOM 656 O O . SER A 1 93 ? 4.786 -7.871 14.916 1.00 93.25 93 SER A O 1
ATOM 658 N N . ALA A 1 94 ? 6.141 -6.423 13.880 1.00 94.25 94 ALA A N 1
ATOM 659 C CA . ALA A 1 94 ? 6.418 -5.619 15.066 1.00 94.25 94 ALA A CA 1
ATOM 660 C C . ALA A 1 94 ? 5.249 -4.700 15.474 1.00 94.25 94 ALA A C 1
ATOM 662 O O . ALA A 1 94 ? 5.164 -4.310 16.638 1.00 94.25 94 ALA A O 1
ATOM 663 N N . ILE A 1 95 ? 4.329 -4.375 14.556 1.00 92.81 95 ILE A N 1
ATOM 664 C CA . ILE A 1 95 ? 3.109 -3.614 14.872 1.00 92.81 95 ILE A CA 1
ATOM 665 C C . ILE A 1 95 ? 2.259 -4.408 15.870 1.00 92.81 95 ILE A C 1
ATOM 667 O O . ILE A 1 95 ? 2.096 -5.615 15.707 1.00 92.81 95 ILE A O 1
ATOM 671 N N . ASP A 1 96 ? 1.675 -3.739 16.869 1.00 91.25 96 ASP A N 1
ATOM 672 C CA . ASP A 1 96 ? 0.770 -4.370 17.837 1.00 91.25 96 ASP A CA 1
ATOM 673 C C . ASP A 1 96 ? -0.322 -5.220 17.140 1.00 91.25 96 ASP A C 1
ATOM 675 O O . ASP A 1 96 ? -0.928 -4.749 16.173 1.00 91.25 96 ASP A O 1
ATOM 679 N N . PRO A 1 97 ? -0.625 -6.452 17.604 1.00 88.50 97 PRO A N 1
ATOM 680 C CA . PRO A 1 97 ? -1.597 -7.326 16.945 1.00 88.50 97 PRO A CA 1
ATOM 681 C C . PRO A 1 97 ? -2.989 -6.718 16.729 1.00 88.50 97 PRO A C 1
ATOM 683 O O . PRO A 1 97 ? -3.634 -7.036 15.728 1.00 88.50 97 PRO A O 1
ATOM 686 N N . GLY A 1 98 ? -3.464 -5.857 17.634 1.00 87.62 98 GLY A N 1
ATOM 687 C CA . GLY A 1 98 ? -4.737 -5.154 17.482 1.00 87.62 98 GLY A CA 1
ATOM 688 C C . GLY A 1 98 ? -4.672 -4.100 16.379 1.00 87.62 98 GLY A C 1
ATOM 689 O O . GLY A 1 98 ? -5.556 -4.042 15.523 1.00 87.62 98 GLY A O 1
ATOM 690 N N . ALA A 1 99 ? -3.590 -3.321 16.348 1.00 90.44 99 ALA A N 1
ATOM 691 C CA . ALA A 1 99 ? -3.361 -2.302 15.326 1.00 90.44 99 ALA A CA 1
ATOM 692 C C . ALA A 1 99 ? -3.031 -2.898 13.942 1.00 90.44 99 ALA A C 1
ATOM 694 O O . ALA A 1 99 ? -3.419 -2.344 12.915 1.00 90.44 99 ALA A O 1
ATOM 695 N N . ARG A 1 100 ? -2.391 -4.071 13.887 1.00 90.19 100 ARG A N 1
ATOM 696 C CA . ARG A 1 100 ? -2.029 -4.751 12.631 1.00 90.19 100 ARG A CA 1
ATOM 697 C C . ARG A 1 100 ? -3.247 -5.143 11.794 1.00 90.19 100 ARG A C 1
ATOM 699 O O . ARG A 1 100 ? -3.174 -5.152 10.570 1.00 90.19 100 ARG A O 1
ATOM 706 N N . ARG A 1 101 ? -4.395 -5.414 12.428 1.00 90.25 101 ARG A N 1
ATOM 707 C CA . ARG A 1 101 ? -5.648 -5.787 11.738 1.00 90.25 101 ARG A CA 1
ATOM 708 C C . ARG A 1 101 ? -6.162 -4.717 10.775 1.00 90.25 101 ARG A C 1
ATOM 710 O O . ARG A 1 101 ? -6.890 -5.047 9.845 1.00 90.25 101 ARG A O 1
ATOM 717 N N . ARG A 1 102 ? -5.790 -3.457 11.003 1.00 92.69 102 ARG A N 1
ATOM 718 C CA . ARG A 1 102 ? -6.164 -2.296 10.184 1.00 92.69 102 ARG A CA 1
ATOM 719 C C . ARG A 1 102 ? -5.002 -1.778 9.330 1.00 92.69 102 ARG A C 1
ATOM 721 O O . ARG A 1 102 ? -5.091 -0.686 8.782 1.00 92.69 102 ARG A O 1
ATOM 728 N N . PHE A 1 103 ? -3.917 -2.542 9.209 1.00 95.56 103 PHE A N 1
ATOM 729 C CA . PHE A 1 103 ? -2.808 -2.226 8.317 1.00 95.56 103 PHE A CA 1
ATOM 730 C C . PHE A 1 103 ? -2.889 -3.032 7.013 1.00 95.56 103 PHE A C 1
ATOM 732 O O . PHE A 1 103 ? -3.178 -4.233 7.029 1.00 95.56 103 PHE A O 1
ATOM 739 N N . VAL A 1 104 ? -2.595 -2.368 5.891 1.00 96.88 104 VAL A N 1
ATOM 740 C CA . VAL A 1 104 ? -2.525 -2.966 4.554 1.00 96.88 104 VAL A CA 1
ATOM 741 C C . VAL A 1 104 ? -1.228 -2.564 3.852 1.00 96.88 104 VAL A C 1
ATOM 743 O O . VAL A 1 104 ? -0.959 -1.394 3.589 1.00 96.88 104 VAL A O 1
ATOM 746 N N . 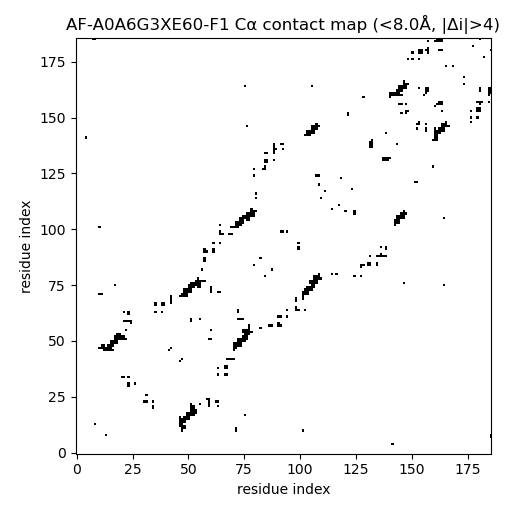LEU A 1 105 ? -0.438 -3.557 3.461 1.00 97.62 105 LEU A N 1
ATOM 747 C CA . LEU A 1 105 ? 0.794 -3.370 2.709 1.00 97.62 105 LEU A CA 1
ATOM 748 C C . LEU A 1 105 ? 0.494 -3.177 1.212 1.00 97.62 105 LEU A C 1
ATOM 750 O O . LEU A 1 105 ? 0.290 -4.135 0.468 1.00 97.62 105 LEU A O 1
ATOM 754 N N . GLY A 1 106 ? 0.479 -1.933 0.748 1.00 97.94 106 GLY A N 1
ATOM 755 C CA . GLY A 1 106 ? 0.509 -1.614 -0.676 1.00 97.94 106 GLY A CA 1
ATOM 756 C C . GLY A 1 106 ? 1.923 -1.704 -1.249 1.00 97.94 106 GLY A C 1
ATOM 757 O O . GLY A 1 106 ? 2.831 -1.015 -0.775 1.00 97.94 106 GLY A O 1
ATOM 758 N N . LEU A 1 107 ? 2.093 -2.535 -2.280 1.00 98.12 107 LEU A N 1
ATOM 759 C CA . LEU A 1 107 ? 3.379 -2.866 -2.901 1.00 98.12 107 LEU A CA 1
ATOM 760 C C . LEU A 1 107 ? 3.411 -2.519 -4.379 1.00 98.12 107 LEU A C 1
ATOM 762 O O . LEU A 1 107 ? 2.411 -2.636 -5.087 1.00 98.12 107 LEU A O 1
ATOM 766 N N . GLY A 1 108 ? 4.594 -2.208 -4.894 1.00 96.38 108 GLY A N 1
ATOM 767 C CA . GLY A 1 108 ? 4.784 -2.101 -6.332 1.00 96.38 108 GLY A CA 1
ATOM 768 C C . GLY A 1 108 ? 6.220 -1.886 -6.742 1.00 96.38 108 GLY A C 1
ATOM 769 O O . GLY A 1 108 ? 7.150 -1.880 -5.942 1.00 96.38 108 GLY A O 1
ATOM 770 N N . VAL A 1 109 ? 6.377 -1.751 -8.051 1.00 93.94 109 VAL A N 1
ATOM 771 C CA . VAL A 1 109 ? 7.676 -1.801 -8.718 1.00 93.94 109 VAL A CA 1
ATOM 772 C C . VAL A 1 109 ? 8.231 -0.415 -9.034 1.00 93.94 109 VAL A C 1
ATOM 774 O O . VAL A 1 109 ? 9.253 -0.330 -9.697 1.00 93.94 109 VAL A O 1
ATOM 777 N N . SER A 1 110 ? 7.608 0.672 -8.571 1.00 86.50 110 SER A N 1
ATOM 778 C CA . SER A 1 110 ? 8.023 2.046 -8.903 1.00 86.50 110 SER A CA 1
ATOM 779 C C . SER A 1 110 ? 8.069 2.313 -10.428 1.00 86.50 110 SER A C 1
ATOM 781 O O . SER A 1 110 ? 7.478 1.577 -11.224 1.00 86.50 110 SER A O 1
ATOM 783 N N . HIS A 1 111 ? 8.742 3.389 -10.838 1.00 80.75 111 HIS A N 1
ATOM 784 C CA . HIS A 1 111 ? 8.949 3.790 -12.229 1.00 80.75 111 HIS A CA 1
ATOM 785 C C . HIS A 1 111 ? 10.382 3.472 -12.658 1.00 80.75 111 HIS A C 1
ATOM 787 O O . HIS A 1 111 ? 11.331 3.912 -12.015 1.00 80.75 111 HIS A O 1
ATOM 793 N N . GLY A 1 112 ? 10.539 2.746 -13.771 1.00 77.75 112 GLY A N 1
ATOM 794 C CA . GLY A 1 112 ? 11.837 2.267 -14.269 1.00 77.75 112 GLY A CA 1
ATOM 795 C C . GLY A 1 112 ? 12.964 3.308 -14.283 1.00 77.75 112 GLY A C 1
ATOM 796 O O . GLY A 1 112 ? 14.032 3.011 -13.758 1.00 77.75 112 GLY A O 1
ATOM 797 N N . PRO A 1 113 ? 12.741 4.542 -14.778 1.00 82.62 113 PRO A N 1
ATOM 798 C CA . PRO A 1 113 ? 13.772 5.583 -14.775 1.00 82.62 113 PRO A CA 1
ATOM 799 C C . PRO A 1 113 ? 14.295 5.984 -13.386 1.00 82.62 113 PRO A C 1
ATOM 801 O O . PRO A 1 113 ? 15.374 6.556 -13.288 1.00 82.62 113 PRO A O 1
ATOM 804 N N . MET A 1 114 ? 13.540 5.711 -12.319 1.00 80.81 114 MET A N 1
ATOM 805 C CA . MET A 1 114 ? 13.898 6.049 -10.938 1.00 80.81 114 MET A CA 1
ATOM 806 C C . MET A 1 114 ? 14.584 4.894 -10.195 1.00 80.81 114 MET A C 1
ATOM 808 O O . MET A 1 114 ? 14.980 5.067 -9.046 1.00 80.81 114 MET A O 1
ATOM 812 N N . VAL A 1 115 ? 14.700 3.714 -10.813 1.00 83.62 115 VAL A N 1
ATOM 813 C CA . VAL A 1 115 ? 15.199 2.497 -10.164 1.00 83.62 115 VAL A CA 1
ATOM 814 C C . VAL A 1 115 ? 16.396 1.953 -10.954 1.00 83.62 115 VAL A C 1
ATOM 816 O O . VAL A 1 115 ? 16.207 1.342 -12.006 1.00 83.62 115 VAL A O 1
ATOM 819 N N . PRO A 1 116 ? 17.636 2.124 -10.460 1.00 81.50 116 PRO A N 1
ATOM 820 C CA . PRO A 1 116 ? 18.844 1.654 -11.149 1.00 81.50 116 PRO A CA 1
ATOM 821 C C . PRO A 1 116 ? 18.843 0.149 -11.458 1.00 81.50 116 PRO A C 1
ATOM 823 O O . PRO A 1 116 ? 19.325 -0.279 -12.503 1.00 81.50 116 PRO A O 1
ATOM 826 N N . GLN A 1 117 ? 18.266 -0.655 -10.565 1.00 85.31 117 GLN A N 1
ATOM 827 C CA . GLN A 1 117 ? 18.182 -2.115 -10.650 1.00 85.31 117 GLN A CA 1
ATOM 828 C C . GLN A 1 117 ? 16.895 -2.633 -11.321 1.00 85.31 117 GLN A C 1
ATOM 830 O O . GLN A 1 117 ? 16.534 -3.797 -11.147 1.00 85.31 117 GLN A O 1
ATOM 835 N N . TYR A 1 118 ? 16.169 -1.791 -12.066 1.00 87.00 118 TYR A N 1
ATOM 836 C CA . TYR A 1 118 ? 14.868 -2.162 -12.624 1.00 87.00 118 TYR A CA 1
ATOM 837 C C . TYR A 1 118 ? 14.993 -3.227 -13.720 1.00 87.00 118 TYR A C 1
ATOM 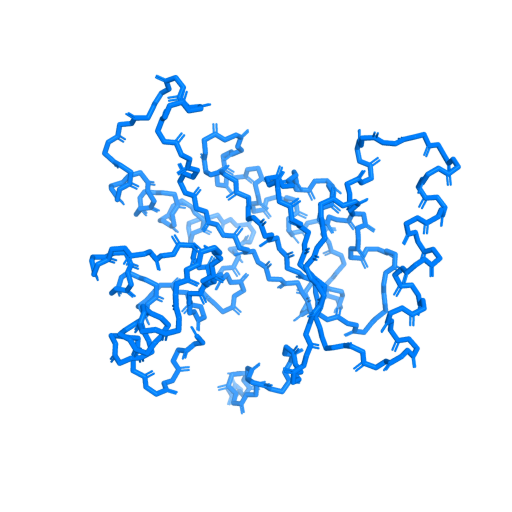839 O O . TYR A 1 118 ? 15.261 -2.933 -14.886 1.00 87.00 118 TYR A O 1
ATOM 847 N N . ALA A 1 119 ? 14.742 -4.484 -13.363 1.00 87.81 119 ALA A N 1
ATOM 848 C CA . ALA A 1 119 ? 14.767 -5.600 -14.297 1.00 87.81 119 ALA A CA 1
ATOM 849 C C . ALA A 1 119 ? 13.628 -6.580 -14.007 1.00 87.81 119 ALA A C 1
ATOM 851 O O . ALA A 1 119 ? 13.423 -6.999 -12.872 1.00 87.81 119 ALA A O 1
ATOM 852 N N . LYS A 1 120 ? 12.899 -6.984 -15.058 1.00 92.25 120 LYS A N 1
ATOM 853 C CA . LYS A 1 120 ? 11.818 -7.989 -14.989 1.00 92.25 120 LYS A CA 1
ATOM 854 C C . LYS A 1 120 ? 10.822 -7.722 -13.833 1.00 92.25 120 LYS A C 1
ATOM 856 O O . LYS A 1 120 ? 10.609 -8.606 -13.004 1.00 92.25 120 LYS A O 1
ATOM 861 N N . PRO A 1 121 ? 10.163 -6.547 -13.787 1.00 94.19 121 PRO A N 1
ATOM 862 C CA . PRO A 1 121 ? 9.352 -6.104 -12.642 1.00 94.19 121 PRO A CA 1
ATOM 863 C C . PRO A 1 121 ? 8.252 -7.090 -12.230 1.00 94.19 121 PRO A C 1
ATOM 865 O O . PRO A 1 121 ? 7.981 -7.259 -11.048 1.00 94.19 121 PRO A O 1
ATOM 868 N N . TYR A 1 122 ? 7.639 -7.782 -13.194 1.00 96.38 122 TYR A N 1
ATOM 869 C CA . TYR A 1 122 ? 6.661 -8.828 -12.896 1.00 96.38 122 TYR A CA 1
ATOM 870 C C . TYR A 1 122 ? 7.286 -9.999 -12.126 1.00 96.38 122 TYR A C 1
ATOM 872 O O . TYR A 1 122 ? 6.762 -10.400 -11.095 1.00 96.38 122 TYR A O 1
ATOM 880 N N . SER A 1 123 ? 8.413 -10.534 -12.609 1.00 97.50 123 SER A N 1
ATOM 881 C CA . SER A 1 123 ? 9.108 -11.642 -11.946 1.00 97.50 123 SER A CA 1
ATOM 882 C C . SER A 1 123 ? 9.625 -11.232 -10.570 1.00 97.50 123 SER A C 1
ATOM 884 O O . SER A 1 123 ? 9.491 -12.005 -9.632 1.00 97.50 123 SER A O 1
ATOM 886 N N . ALA A 1 124 ? 10.150 -10.010 -10.442 1.00 97.75 124 ALA A N 1
ATOM 887 C CA . ALA A 1 124 ? 10.588 -9.471 -9.16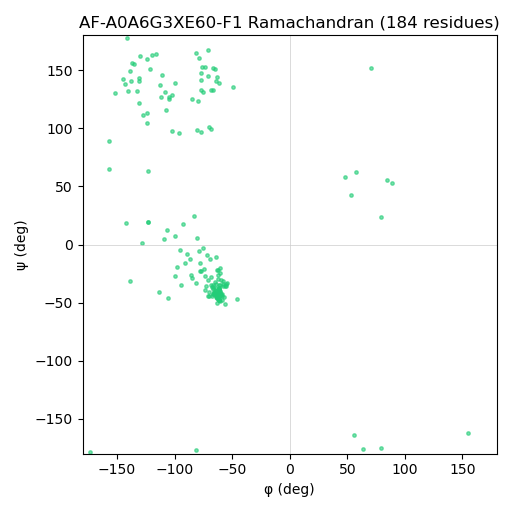0 1.00 97.75 124 ALA A CA 1
ATOM 888 C C . ALA A 1 124 ? 9.434 -9.371 -8.153 1.00 97.75 124 ALA A C 1
ATOM 890 O O . ALA A 1 124 ? 9.587 -9.809 -7.019 1.00 97.75 124 ALA A O 1
ATOM 891 N N . MET A 1 125 ? 8.262 -8.879 -8.576 1.00 98.25 125 MET A N 1
ATOM 892 C CA . MET A 1 125 ? 7.075 -8.858 -7.719 1.00 98.25 125 MET A CA 1
ATOM 893 C C . MET A 1 125 ? 6.653 -10.272 -7.306 1.00 98.25 125 MET A C 1
ATOM 895 O O . MET A 1 125 ? 6.407 -10.498 -6.130 1.00 98.25 125 MET A O 1
ATOM 899 N N . VAL A 1 126 ? 6.610 -11.239 -8.229 1.00 98.50 126 VAL A N 1
ATOM 900 C CA . VAL A 1 126 ? 6.284 -12.638 -7.885 1.00 98.50 126 VAL A CA 1
ATOM 901 C C . VAL A 1 126 ? 7.234 -13.175 -6.811 1.00 98.50 126 VAL A C 1
ATOM 903 O O . VAL A 1 126 ? 6.762 -13.628 -5.774 1.00 98.50 126 VAL A O 1
ATOM 906 N N . SER A 1 127 ? 8.549 -13.048 -7.010 1.00 98.38 127 SER A N 1
ATOM 907 C CA . SER A 1 127 ? 9.540 -13.502 -6.027 1.00 98.38 127 SER A CA 1
ATOM 908 C C . SER A 1 127 ? 9.413 -12.786 -4.682 1.00 98.38 127 SER A C 1
ATOM 910 O O . SER A 1 127 ? 9.550 -13.421 -3.642 1.00 98.38 127 SER A O 1
ATOM 912 N N . TYR A 1 128 ? 9.105 -11.488 -4.687 1.00 98.50 128 TYR A N 1
ATOM 913 C CA . TYR A 1 128 ? 8.875 -10.719 -3.466 1.00 98.50 128 TYR A CA 1
ATOM 914 C C . TYR A 1 128 ? 7.653 -11.225 -2.686 1.00 98.50 128 TYR A C 1
ATOM 916 O O . TYR A 1 128 ? 7.712 -11.380 -1.469 1.00 98.50 128 TYR A O 1
ATOM 924 N N . LEU A 1 129 ? 6.547 -11.523 -3.378 1.00 98.50 129 LEU A N 1
ATOM 925 C CA . LEU A 1 129 ? 5.345 -12.080 -2.751 1.00 98.50 129 LEU A CA 1
ATOM 926 C C . LEU A 1 129 ? 5.577 -13.496 -2.218 1.00 98.50 129 LEU A C 1
ATOM 928 O O . LEU A 1 129 ? 5.046 -13.828 -1.164 1.00 98.50 129 LEU A O 1
ATOM 932 N N . ASP A 1 130 ? 6.368 -14.314 -2.916 1.00 98.44 130 ASP A N 1
ATOM 933 C CA . ASP A 1 130 ? 6.745 -15.649 -2.443 1.00 98.44 130 ASP A CA 1
ATOM 934 C C . ASP A 1 130 ? 7.587 -15.561 -1.159 1.00 98.44 130 ASP A C 1
ATOM 936 O O . ASP A 1 130 ? 7.323 -16.290 -0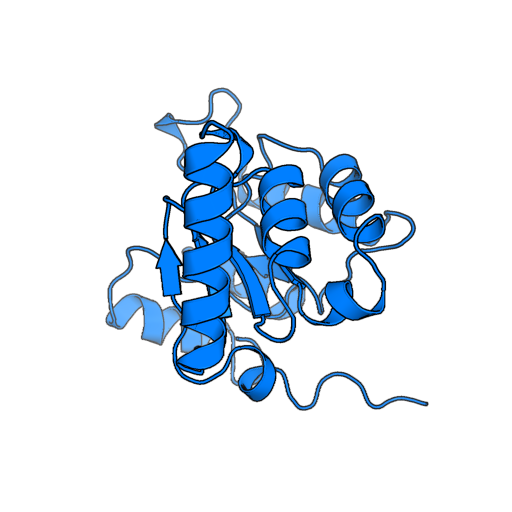.206 1.00 98.44 130 ASP A O 1
ATOM 940 N N . ALA A 1 131 ? 8.537 -14.622 -1.091 1.00 98.38 131 ALA A N 1
ATOM 941 C CA . ALA A 1 131 ? 9.328 -14.375 0.115 1.00 98.38 131 ALA A CA 1
ATOM 942 C C . ALA A 1 131 ? 8.477 -13.830 1.280 1.00 98.38 131 ALA A C 1
ATOM 944 O O . ALA A 1 131 ? 8.619 -14.292 2.409 1.00 98.38 131 ALA A O 1
ATOM 945 N N . LEU A 1 132 ? 7.531 -12.919 1.014 1.00 97.50 132 LEU A N 1
ATOM 946 C CA . LEU A 1 132 ? 6.566 -12.452 2.022 1.00 97.50 132 LEU A CA 1
ATOM 947 C C . LEU A 1 132 ? 5.671 -13.579 2.554 1.00 97.50 132 LEU A C 1
ATOM 949 O O . LEU A 1 132 ? 5.309 -13.584 3.732 1.00 97.50 132 LEU A O 1
ATOM 953 N N . ASP A 1 133 ? 5.276 -14.507 1.682 1.00 97.06 133 ASP A N 1
ATOM 954 C CA . ASP A 1 133 ? 4.445 -15.651 2.057 1.00 97.06 133 ASP A CA 1
ATOM 955 C C . ASP A 1 133 ? 5.248 -16.699 2.852 1.00 97.06 133 ASP A C 1
ATOM 957 O O . ASP A 1 133 ? 4.671 -17.389 3.686 1.00 97.06 133 ASP A O 1
ATOM 961 N N . ALA A 1 134 ? 6.566 -16.782 2.642 1.00 97.25 134 ALA A N 1
ATOM 962 C CA . ALA A 1 134 ? 7.470 -17.679 3.366 1.00 97.25 134 ALA A CA 1
ATOM 963 C C . ALA A 1 134 ? 8.025 -17.100 4.684 1.00 97.25 134 ALA A C 1
ATOM 965 O O . ALA A 1 134 ? 8.629 -17.839 5.462 1.00 97.25 134 ALA A O 1
ATOM 966 N N . ALA A 1 135 ? 7.870 -15.796 4.924 1.00 96.50 135 ALA A N 1
ATOM 967 C CA . ALA A 1 135 ? 8.300 -15.155 6.162 1.00 96.50 135 ALA A CA 1
ATOM 968 C C . ALA A 1 135 ? 7.483 -15.649 7.368 1.00 96.50 135 ALA A C 1
ATOM 970 O O . ALA A 1 135 ? 6.308 -15.986 7.236 1.00 96.50 135 ALA A O 1
ATOM 971 N N . GLU A 1 136 ? 8.094 -15.631 8.556 1.00 93.75 136 GLU A N 1
ATOM 972 C CA . GLU A 1 136 ? 7.451 -16.035 9.809 1.00 93.75 136 GLU A CA 1
ATOM 973 C C . GLU A 1 136 ? 7.514 -14.897 10.853 1.00 93.75 136 GLU A C 1
ATOM 975 O O . GLU A 1 136 ? 8.608 -14.564 11.318 1.00 93.75 136 GLU A O 1
ATOM 980 N N . PRO A 1 137 ? 6.370 -14.296 11.244 1.00 90.44 137 PRO A N 1
ATOM 981 C CA . PRO A 1 137 ? 5.031 -14.585 10.736 1.00 90.44 137 PRO A CA 1
ATOM 982 C C . PRO A 1 137 ? 4.800 -13.961 9.348 1.00 90.44 137 PRO A C 1
ATOM 984 O O . PRO A 1 137 ? 5.303 -12.881 9.032 1.00 90.44 137 PRO A O 1
ATOM 987 N N . SER A 1 138 ? 4.003 -14.639 8.521 1.00 90.88 138 SER A N 1
ATOM 988 C CA . SER A 1 138 ? 3.674 -14.150 7.179 1.00 90.88 138 SER A CA 1
ATOM 989 C C . SER A 1 138 ? 2.732 -12.944 7.232 1.00 90.88 138 SER A C 1
ATOM 991 O O . SER A 1 138 ? 1.816 -12.884 8.055 1.00 90.88 138 SER A O 1
ATOM 993 N N . VAL A 1 139 ? 2.902 -12.009 6.291 1.00 89.06 139 VAL A N 1
ATOM 994 C CA . VAL A 1 139 ? 1.946 -10.906 6.071 1.00 89.06 139 VAL A CA 1
ATOM 995 C C . VAL A 1 139 ? 0.609 -11.440 5.541 1.00 89.06 139 VAL A C 1
ATOM 997 O O . VAL A 1 139 ? -0.449 -10.924 5.893 1.00 89.06 139 VAL A O 1
ATOM 1000 N N . GLY A 1 140 ? 0.638 -12.493 4.719 1.00 89.75 140 GLY A N 1
ATOM 1001 C CA . GLY A 1 140 ? -0.545 -13.086 4.099 1.00 89.75 140 GLY A CA 1
ATOM 1002 C C . GLY A 1 140 ? -1.191 -12.225 3.001 1.00 89.75 140 GLY A C 1
ATOM 1003 O O . GLY A 1 140 ? -1.146 -10.993 2.992 1.00 89.75 140 GLY A O 1
ATOM 1004 N N . ALA A 1 141 ? -1.857 -12.885 2.048 1.00 92.56 141 ALA A N 1
ATOM 1005 C CA . ALA A 1 141 ? -2.517 -12.210 0.923 1.00 92.56 141 ALA A CA 1
ATOM 1006 C C . ALA A 1 141 ? -3.645 -11.248 1.356 1.00 92.56 141 ALA A C 1
ATOM 1008 O O . ALA A 1 141 ? -3.918 -10.272 0.660 1.00 92.56 141 ALA A O 1
ATOM 1009 N N . GLY A 1 142 ? -4.258 -11.494 2.520 1.00 90.62 142 GLY A N 1
ATOM 1010 C CA . GLY A 1 142 ? -5.341 -10.684 3.088 1.00 90.62 142 GLY A CA 1
ATOM 1011 C C . GLY A 1 142 ? -4.914 -9.344 3.698 1.00 90.62 142 GLY A C 1
ATOM 1012 O O . GLY A 1 142 ? -5.780 -8.589 4.121 1.00 90.62 142 GLY A O 1
ATOM 1013 N N . HIS A 1 143 ? -3.614 -9.034 3.734 1.00 92.00 143 HIS A N 1
ATOM 1014 C CA . HIS A 1 143 ? -3.079 -7.778 4.277 1.00 92.00 143 HIS A CA 1
ATOM 1015 C C . HIS A 1 143 ? -2.233 -7.001 3.267 1.00 92.00 143 HIS A C 1
ATOM 1017 O O . HIS A 1 143 ? -1.444 -6.143 3.654 1.00 92.00 143 HIS A O 1
ATOM 1023 N N . ARG A 1 144 ? -2.372 -7.272 1.964 1.00 96.31 144 ARG A N 1
ATOM 1024 C CA . ARG A 1 144 ? -1.628 -6.550 0.924 1.00 96.31 144 ARG A CA 1
ATOM 1025 C C . ARG A 1 144 ? -2.484 -6.173 -0.273 1.00 96.31 144 ARG A C 1
ATOM 1027 O O . ARG A 1 144 ? -3.478 -6.834 -0.555 1.00 96.31 144 ARG A O 1
ATOM 1034 N N . VAL A 1 145 ? -2.058 -5.146 -1.004 1.00 97.38 145 VAL A N 1
ATOM 1035 C CA . VAL A 1 145 ? -2.584 -4.736 -2.320 1.00 97.38 145 VAL A CA 1
ATOM 1036 C C . VAL A 1 145 ? -1.419 -4.426 -3.257 1.00 97.38 145 VAL A C 1
ATOM 1038 O O . VAL A 1 145 ? -0.328 -4.091 -2.796 1.00 97.38 145 VAL A O 1
ATOM 1041 N N . LEU A 1 146 ? -1.622 -4.535 -4.571 1.00 97.88 146 LEU A N 1
ATOM 1042 C CA . LEU A 1 146 ? -0.561 -4.274 -5.552 1.00 97.88 146 LEU A CA 1
ATOM 1043 C C . LEU A 1 146 ? -0.866 -3.031 -6.388 1.00 97.88 146 LEU A C 1
ATOM 1045 O O . LEU A 1 146 ? -1.973 -2.878 -6.898 1.00 97.88 146 LEU A O 1
ATOM 1049 N N . ALA A 1 147 ? 0.126 -2.178 -6.627 1.00 96.12 147 ALA A N 1
ATOM 1050 C CA . ALA A 1 147 ? 0.063 -1.225 -7.727 1.00 96.12 147 ALA A CA 1
ATOM 1051 C C . ALA A 1 147 ? 0.180 -1.999 -9.046 1.00 96.12 147 ALA A C 1
ATOM 1053 O O . ALA A 1 147 ? 1.262 -2.435 -9.453 1.00 96.12 147 ALA A O 1
ATOM 1054 N N . ALA A 1 148 ? -0.962 -2.209 -9.693 1.00 95.25 148 ALA A N 1
ATOM 1055 C CA . ALA A 1 148 ? -1.093 -3.054 -10.864 1.00 95.25 148 ALA A CA 1
ATOM 1056 C C . ALA A 1 148 ? -1.781 -2.287 -11.993 1.00 95.25 148 ALA A C 1
ATOM 1058 O O . ALA A 1 148 ? -2.966 -1.994 -11.911 1.00 95.25 148 ALA A O 1
ATOM 1059 N N . LEU A 1 149 ? -1.020 -1.984 -13.048 1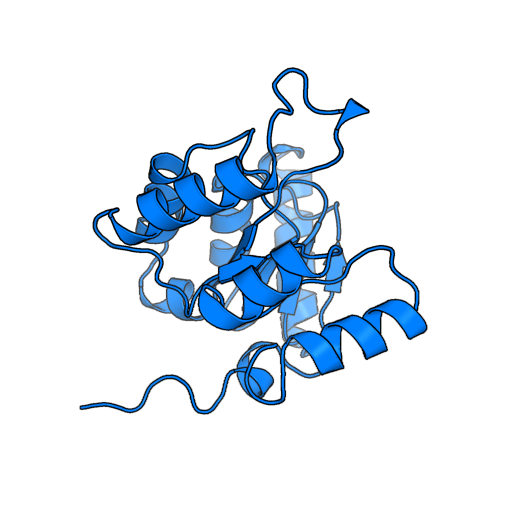.00 92.38 149 LEU A N 1
ATOM 1060 C CA . LEU A 1 149 ? -1.527 -1.302 -14.245 1.00 92.38 149 LEU A CA 1
ATOM 1061 C C . LEU A 1 149 ? -1.656 -2.270 -15.427 1.00 92.38 149 LEU A C 1
ATOM 1063 O O . LEU A 1 149 ? -2.658 -2.318 -16.122 1.00 92.38 149 LEU A O 1
ATOM 1067 N N . GLY A 1 150 ? -0.636 -3.095 -15.668 1.00 92.56 150 GLY A N 1
ATOM 1068 C CA . GLY A 1 150 ? -0.665 -4.047 -16.778 1.00 92.56 150 GLY A CA 1
ATOM 1069 C C . GLY A 1 150 ? -1.544 -5.275 -16.491 1.00 92.56 150 GLY A C 1
ATOM 1070 O O . GLY A 1 150 ? -1.605 -5.725 -15.343 1.00 92.56 150 GLY A O 1
ATOM 1071 N N . PRO A 1 151 ? -2.112 -5.924 -17.526 1.00 94.00 151 PRO A N 1
ATOM 1072 C CA . PRO A 1 151 ? -3.029 -7.061 -17.374 1.00 94.00 151 PRO A CA 1
ATOM 1073 C C . PRO A 1 151 ? -2.419 -8.237 -16.598 1.00 94.00 151 PRO A C 1
ATOM 1075 O O . PRO A 1 151 ? -3.096 -8.891 -15.808 1.00 94.00 151 PRO A O 1
ATOM 1078 N N . LYS A 1 152 ? -1.113 -8.492 -16.765 1.00 96.12 152 LYS A N 1
ATOM 1079 C CA . LYS A 1 152 ? -0.405 -9.527 -15.992 1.00 96.12 152 LYS A CA 1
ATOM 1080 C C . LYS A 1 152 ? -0.339 -9.192 -14.501 1.00 96.12 152 LYS A C 1
ATOM 1082 O O . LYS A 1 152 ? -0.534 -10.081 -13.681 1.00 96.12 152 LYS A O 1
ATOM 1087 N N . MET A 1 153 ? -0.073 -7.931 -14.154 1.00 96.94 153 MET A N 1
ATOM 1088 C CA . MET A 1 153 ? 0.016 -7.504 -12.756 1.00 96.94 153 MET A CA 1
ATOM 1089 C C . MET A 1 153 ? -1.371 -7.456 -12.105 1.00 96.94 153 MET A C 1
ATOM 1091 O O . MET A 1 153 ? -1.502 -7.840 -10.951 1.00 96.94 153 MET A O 1
ATOM 1095 N N . LEU A 1 154 ? -2.412 -7.074 -12.855 1.00 96.94 154 LEU A N 1
ATOM 1096 C CA . LEU A 1 154 ? -3.804 -7.125 -12.391 1.00 96.94 154 LEU A CA 1
ATOM 1097 C C . LEU A 1 154 ? -4.236 -8.562 -12.087 1.00 96.94 154 LEU A C 1
ATOM 1099 O O . LEU A 1 154 ? -4.785 -8.831 -11.023 1.00 96.94 154 LEU A O 1
ATOM 1103 N N . LYS A 1 155 ? -3.902 -9.512 -12.969 1.00 96.12 155 LYS A N 1
ATOM 1104 C CA . LYS A 1 155 ? -4.144 -10.938 -12.715 1.00 96.12 155 LYS A CA 1
ATOM 1105 C C . LYS A 1 155 ? -3.390 -11.445 -11.480 1.00 96.12 155 LYS A C 1
ATOM 1107 O O . LYS A 1 155 ? -3.931 -12.249 -10.727 1.00 96.12 155 LYS A O 1
ATOM 1112 N N . LEU A 1 156 ? -2.149 -10.995 -11.275 1.00 97.50 156 LEU A N 1
ATOM 1113 C CA . LEU A 1 156 ? -1.379 -11.338 -10.078 1.00 97.50 156 LEU A CA 1
ATOM 1114 C C . LEU A 1 156 ? -2.039 -10.777 -8.812 1.00 97.50 156 LEU A C 1
ATOM 1116 O O . LEU A 1 156 ? -2.182 -11.513 -7.841 1.00 97.50 156 LEU A O 1
ATOM 1120 N N . ALA A 1 157 ? -2.482 -9.518 -8.842 1.00 97.44 157 ALA A N 1
ATOM 1121 C CA . ALA A 1 157 ? -3.186 -8.876 -7.736 1.00 97.44 157 ALA A CA 1
ATOM 1122 C C . ALA A 1 157 ? -4.468 -9.641 -7.367 1.00 97.44 157 ALA A C 1
ATOM 1124 O O . ALA A 1 157 ? -4.645 -10.020 -6.216 1.00 97.44 157 ALA A O 1
ATOM 1125 N N . ALA A 1 158 ? -5.294 -9.997 -8.356 1.00 95.50 158 ALA A N 1
ATOM 1126 C CA . ALA A 1 158 ? -6.515 -10.775 -8.130 1.00 95.50 158 ALA A CA 1
ATOM 1127 C C . ALA A 1 158 ? -6.271 -12.111 -7.400 1.00 95.50 158 ALA A C 1
ATOM 1129 O O . ALA A 1 158 ? -7.123 -12.566 -6.646 1.00 95.50 158 ALA A O 1
ATOM 1130 N N . GLY A 1 159 ? -5.125 -12.759 -7.641 1.00 95.19 159 GLY A N 1
ATOM 1131 C CA . GLY A 1 159 ? -4.821 -14.076 -7.075 1.00 95.19 159 GLY A CA 1
ATOM 1132 C C . GLY A 1 159 ? -3.943 -14.071 -5.822 1.00 95.19 159 GLY A C 1
ATOM 1133 O O . GLY A 1 159 ? -3.883 -15.083 -5.128 1.00 95.19 159 GLY A O 1
ATOM 1134 N N . ARG A 1 160 ? -3.203 -12.989 -5.552 1.00 96.88 160 ARG A N 1
ATOM 1135 C CA . ARG A 1 160 ? -2.170 -12.957 -4.500 1.00 96.88 160 ARG A CA 1
ATOM 1136 C C . ARG A 1 160 ? -2.307 -11.783 -3.538 1.00 96.88 160 ARG A C 1
ATOM 1138 O O . ARG A 1 160 ? -1.469 -11.676 -2.649 1.00 96.88 160 ARG A O 1
ATOM 1145 N N . SER A 1 161 ? -3.305 -10.920 -3.666 1.00 96.56 161 SER A N 1
ATOM 1146 C CA . SER A 1 161 ? -3.535 -9.796 -2.754 1.00 96.56 161 SER A CA 1
ATOM 1147 C C . SER A 1 161 ? -5.030 -9.600 -2.497 1.00 96.56 161 SER A C 1
ATOM 1149 O O . SER A 1 161 ? -5.865 -10.295 -3.071 1.00 96.56 161 SER A O 1
ATOM 1151 N N . LEU A 1 162 ? -5.379 -8.632 -1.650 1.00 94.88 162 LEU A N 1
ATOM 1152 C CA . LEU A 1 162 ? -6.757 -8.165 -1.529 1.00 94.88 162 LEU A CA 1
ATOM 1153 C C . LEU A 1 162 ? -7.275 -7.555 -2.831 1.00 94.88 162 LEU A C 1
ATOM 1155 O O . LEU A 1 162 ? -8.482 -7.460 -2.989 1.00 94.88 162 LEU A O 1
ATOM 1159 N N . GLY A 1 163 ? -6.387 -7.100 -3.719 1.00 95.25 163 GLY A N 1
ATOM 1160 C CA . GLY A 1 163 ? -6.745 -6.328 -4.899 1.00 95.25 163 GLY A CA 1
ATOM 1161 C C . GLY A 1 163 ? -5.627 -5.425 -5.413 1.00 95.25 163 GLY A C 1
ATOM 1162 O O . GLY A 1 163 ? -4.447 -5.607 -5.064 1.00 95.25 163 GLY A O 1
ATOM 1163 N N . ALA A 1 164 ? -6.003 -4.447 -6.236 1.00 95.88 164 ALA A N 1
ATOM 1164 C CA . ALA A 1 164 ? -5.088 -3.466 -6.809 1.00 95.88 164 ALA A CA 1
ATOM 1165 C C . ALA A 1 164 ? -5.306 -2.054 -6.248 1.00 95.88 164 ALA A C 1
ATOM 1167 O O . ALA A 1 164 ? -6.427 -1.629 -5.996 1.00 95.88 164 ALA A O 1
ATOM 1168 N N . HIS A 1 165 ? -4.220 -1.293 -6.109 1.00 93.62 165 HIS A N 1
ATOM 1169 C CA . HIS A 1 165 ? -4.263 0.136 -5.806 1.00 93.62 165 HIS A CA 1
ATOM 1170 C C . HIS A 1 165 ? -3.993 0.950 -7.085 1.00 93.62 165 HIS A C 1
ATOM 1172 O O . HIS A 1 165 ? -2.827 1.099 -7.472 1.00 93.62 165 HIS A O 1
ATOM 1178 N N . PRO A 1 166 ? -5.034 1.450 -7.778 1.00 84.50 166 PRO A N 1
ATOM 1179 C CA . PRO A 1 166 ? -4.854 2.325 -8.930 1.00 84.50 166 PRO A CA 1
ATOM 1180 C C . PRO A 1 166 ? -4.445 3.735 -8.475 1.00 84.50 166 PRO A C 1
ATOM 1182 O O . PRO A 1 166 ? -5.090 4.327 -7.613 1.00 84.50 166 PRO A O 1
ATOM 1185 N N . TYR A 1 167 ? -3.398 4.302 -9.078 1.00 81.62 167 TYR A N 1
ATOM 1186 C CA . TYR A 1 167 ? -2.953 5.676 -8.819 1.00 81.62 167 TYR A CA 1
ATOM 1187 C C . TYR A 1 167 ? -2.459 6.335 -10.111 1.00 81.62 167 TYR A C 1
ATOM 1189 O O . TYR A 1 167 ? -1.762 5.692 -10.894 1.00 81.62 167 TYR A O 1
ATOM 1197 N N . LEU A 1 168 ? -2.822 7.609 -10.319 1.00 85.38 168 LEU A N 1
ATOM 1198 C CA . LEU A 1 168 ? -2.535 8.392 -11.537 1.00 85.38 168 LEU A CA 1
ATOM 1199 C C . LEU A 1 168 ? -2.992 7.704 -12.833 1.00 85.38 168 LEU A C 1
ATOM 1201 O O . LEU A 1 168 ? -2.287 7.701 -13.840 1.00 85.38 168 LEU A O 1
ATOM 1205 N N . VAL A 1 169 ? -4.192 7.128 -12.801 1.00 90.88 169 VAL A N 1
ATOM 1206 C CA . VAL A 1 169 ? -4.815 6.458 -13.947 1.00 90.88 169 VAL A CA 1
ATOM 1207 C C . VAL A 1 169 ? -6.092 7.169 -14.376 1.00 90.88 169 VAL A C 1
ATOM 1209 O O . VAL A 1 169 ? -6.662 7.965 -13.630 1.00 90.88 169 VAL A O 1
ATOM 1212 N N . THR A 1 170 ? -6.554 6.868 -15.586 1.00 95.00 170 THR A N 1
ATOM 1213 C CA . THR A 1 170 ? -7.848 7.337 -16.084 1.00 95.00 170 THR A CA 1
ATOM 1214 C C . THR A 1 170 ? -8.993 6.505 -15.507 1.00 95.00 170 THR A C 1
ATOM 1216 O O . THR A 1 170 ? -8.806 5.367 -15.074 1.00 95.00 170 THR A O 1
ATOM 1219 N N . THR A 1 171 ? -10.207 7.051 -15.550 1.00 94.75 171 THR A N 1
ATOM 1220 C CA . THR A 1 171 ? -11.427 6.322 -15.169 1.00 94.75 171 THR A CA 1
ATOM 1221 C C . THR A 1 171 ? -11.668 5.090 -16.042 1.00 94.75 171 THR A C 1
ATOM 1223 O O . THR A 1 171 ? -12.132 4.068 -15.543 1.00 94.75 171 THR A O 1
ATOM 1226 N N . GLU A 1 172 ? -11.315 5.162 -17.327 1.00 95.38 172 GLU A N 1
ATOM 1227 C CA . GLU A 1 172 ? -11.379 4.033 -18.260 1.00 95.38 172 GLU A CA 1
ATOM 1228 C C . GLU A 1 172 ? -10.458 2.894 -17.815 1.00 95.38 172 GLU A C 1
ATOM 1230 O O . GLU A 1 172 ? -10.906 1.759 -17.671 1.00 95.38 172 GLU A O 1
ATOM 1235 N N . HIS A 1 173 ? -9.215 3.214 -17.449 1.00 94.62 173 HIS A N 1
ATOM 1236 C CA . HIS A 1 173 ? -8.296 2.222 -16.902 1.00 94.62 173 HIS A CA 1
ATOM 1237 C C . HIS A 1 173 ? -8.809 1.612 -15.590 1.00 94.62 173 HIS A C 1
ATOM 1239 O O . HIS A 1 173 ? -8.682 0.410 -15.369 1.00 94.62 173 HIS A O 1
ATOM 1245 N N . THR A 1 174 ? -9.423 2.414 -14.713 1.00 94.56 174 THR A N 1
ATOM 1246 C CA . THR A 1 174 ? -10.055 1.893 -13.491 1.00 94.56 174 THR A CA 1
ATOM 1247 C C . THR A 1 174 ? -11.168 0.891 -13.811 1.00 94.56 174 THR A C 1
ATOM 1249 O O . THR A 1 174 ? -11.264 -0.136 -13.140 1.00 94.56 174 THR A O 1
ATOM 1252 N N . ALA A 1 175 ? -11.983 1.142 -14.840 1.00 93.88 175 ALA A N 1
ATOM 1253 C CA . ALA A 1 175 ? -13.028 0.212 -15.267 1.00 93.88 175 ALA A CA 1
ATOM 1254 C C . ALA A 1 175 ? -12.446 -1.098 -15.834 1.00 93.88 175 ALA A C 1
ATOM 1256 O O . ALA A 1 175 ? -12.913 -2.183 -15.479 1.00 93.88 175 ALA A O 1
ATOM 1257 N N . GLU A 1 176 ? -11.392 -1.015 -16.650 1.00 93.75 176 GLU A N 1
ATOM 1258 C CA . GLU A 1 176 ? -10.666 -2.184 -17.168 1.00 93.75 176 GLU A CA 1
ATOM 1259 C C . GLU A 1 176 ? -10.044 -3.017 -16.042 1.00 93.75 176 GLU A C 1
ATOM 1261 O O . GLU A 1 176 ? -10.213 -4.238 -15.991 1.00 93.75 176 GLU A O 1
ATOM 1266 N N . ALA A 1 177 ? -9.360 -2.355 -15.104 1.00 95.12 177 ALA A N 1
ATOM 1267 C CA . ALA A 1 177 ? -8.780 -2.992 -13.930 1.00 95.12 177 ALA A CA 1
ATOM 1268 C C . ALA A 1 177 ? -9.859 -3.692 -13.099 1.00 95.12 177 ALA A C 1
ATOM 1270 O O . ALA A 1 177 ? -9.688 -4.853 -12.723 1.00 95.12 177 ALA A O 1
ATOM 1271 N N . ARG A 1 178 ? -11.005 -3.031 -12.882 1.00 94.69 178 ARG A N 1
ATOM 1272 C CA . ARG A 1 178 ? -12.127 -3.611 -12.142 1.00 94.69 178 ARG A CA 1
ATOM 1273 C C . ARG A 1 178 ? -12.651 -4.885 -12.802 1.00 94.69 178 ARG A C 1
ATOM 1275 O O . ARG A 1 178 ? -12.894 -5.865 -12.097 1.00 94.69 178 ARG A O 1
ATOM 1282 N N . ALA A 1 179 ? -12.790 -4.891 -14.127 1.00 94.19 179 ALA A N 1
ATOM 1283 C CA . ALA A 1 179 ? -13.204 -6.074 -14.878 1.00 94.19 179 ALA A CA 1
ATOM 1284 C C . ALA A 1 179 ? -12.169 -7.209 -14.786 1.00 94.19 179 ALA A C 1
ATOM 1286 O O . ALA A 1 179 ? -12.542 -8.366 -14.597 1.00 94.19 179 ALA A O 1
ATOM 1287 N N . ALA A 1 180 ? -10.874 -6.886 -14.871 1.00 93.81 180 ALA A N 1
ATOM 1288 C CA . ALA A 1 180 ? -9.792 -7.869 -14.805 1.00 93.81 180 ALA A CA 1
ATOM 1289 C C . ALA A 1 180 ? -9.640 -8.521 -13.419 1.00 93.81 180 ALA A C 1
ATOM 1291 O O . ALA A 1 180 ? -9.286 -9.695 -13.327 1.00 93.81 180 ALA A O 1
ATOM 1292 N N . LEU A 1 181 ? -9.897 -7.765 -12.351 1.00 94.44 181 LEU A N 1
ATOM 1293 C CA . LEU A 1 181 ? -9.809 -8.234 -10.967 1.00 94.44 181 LEU A CA 1
ATOM 1294 C C . LEU A 1 181 ? -11.007 -9.103 -10.541 1.00 94.44 181 LEU A C 1
ATOM 1296 O O . LEU A 1 181 ? -10.889 -9.884 -9.601 1.00 94.44 181 LEU A O 1
ATOM 1300 N N . GLY A 1 182 ? -12.155 -8.979 -11.216 1.00 92.25 182 GLY A N 1
ATOM 1301 C CA . GLY A 1 182 ? -13.390 -9.680 -10.850 1.00 92.25 182 GLY A CA 1
ATOM 1302 C C . GLY A 1 182 ? -14.142 -9.018 -9.685 1.00 92.25 182 GLY A C 1
ATOM 1303 O O . GLY A 1 182 ? -13.760 -7.929 -9.259 1.00 92.25 182 GLY A O 1
ATOM 1304 N N . PRO A 1 183 ? -15.236 -9.624 -9.188 1.00 88.81 183 PRO A N 1
ATOM 1305 C CA . PRO A 1 183 ? -16.110 -8.999 -8.189 1.00 88.81 183 PRO A CA 1
ATOM 1306 C C . PRO A 1 183 ? -15.567 -9.029 -6.750 1.00 88.81 183 PRO A C 1
ATOM 1308 O O . PRO A 1 183 ? -15.986 -8.203 -5.945 1.00 88.81 183 PRO A O 1
ATOM 1311 N N . ASP A 1 184 ? -14.658 -9.956 -6.431 1.00 86.31 184 ASP A N 1
ATOM 1312 C CA . ASP A 1 184 ? -14.256 -10.232 -5.041 1.00 86.31 184 ASP A CA 1
ATOM 1313 C C . ASP A 1 184 ? -13.006 -9.460 -4.595 1.00 86.31 184 ASP A C 1
ATOM 1315 O O . ASP A 1 184 ? -12.899 -9.054 -3.436 1.00 86.31 184 ASP A O 1
ATOM 1319 N N . ALA A 1 185 ? -12.052 -9.249 -5.506 1.00 88.56 185 ALA A N 1
ATOM 1320 C CA . ALA A 1 185 ? -10.854 -8.459 -5.234 1.00 88.56 185 ALA A CA 1
ATOM 1321 C C . ALA A 1 185 ? -11.190 -6.958 -5.166 1.00 88.56 185 ALA A C 1
ATOM 1323 O O . ALA A 1 185 ? -12.130 -6.498 -5.813 1.00 88.56 185 ALA A O 1
ATOM 1324 N N . LEU A 1 186 ? -10.411 -6.172 -4.427 1.00 84.56 186 LEU A N 1
ATOM 1325 C CA . LEU A 1 186 ? -10.508 -4.711 -4.335 1.00 84.56 186 LEU A CA 1
ATOM 1326 C C . LEU A 1 186 ? -9.938 -4.020 -5.578 1.00 84.56 186 LEU A C 1
ATOM 1328 O O . LEU A 1 186 ? -8.831 -4.392 -6.024 1.00 84.56 186 LEU A O 1
#

pLDDT: mean 91.33, std 12.7, range [31.3, 98.5]

Mean predicted aligned error: 4.62 Å